Protein AF-A0A1D2TUE1-F1 (afdb_monomer_lite)

Structure (mmCIF, N/CA/C/O backbone):
data_AF-A0A1D2TUE1-F1
#
_entry.id   AF-A0A1D2TUE1-F1
#
loop_
_atom_site.group_PDB
_atom_site.id
_atom_site.type_symbol
_atom_site.label_atom_id
_atom_site.label_alt_id
_atom_site.label_comp_id
_atom_site.label_asym_id
_atom_site.label_entity_id
_atom_site.label_seq_id
_atom_site.pdbx_PDB_ins_code
_atom_site.Cartn_x
_atom_site.Cartn_y
_atom_site.Cartn_z
_atom_site.occupancy
_atom_site.B_iso_or_equiv
_atom_site.auth_seq_id
_atom_site.auth_comp_id
_atom_site.auth_asym_id
_atom_site.auth_atom_id
_atom_site.pdbx_PDB_model_num
ATOM 1 N N . MET A 1 1 ? 54.589 23.800 -7.809 1.00 38.56 1 MET A N 1
ATOM 2 C CA . MET A 1 1 ? 53.700 22.833 -8.490 1.00 38.56 1 MET A CA 1
ATOM 3 C C . MET A 1 1 ? 52.813 22.195 -7.439 1.00 38.56 1 MET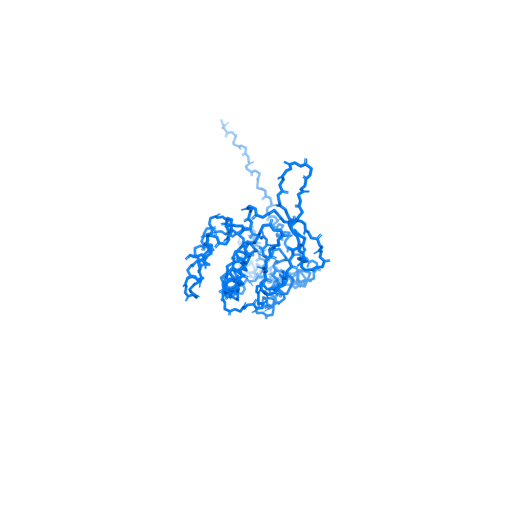 A C 1
ATOM 5 O O . MET A 1 1 ? 53.335 21.511 -6.573 1.00 38.56 1 MET A O 1
ATOM 9 N N . ILE A 1 2 ? 51.512 22.489 -7.450 1.00 33.44 2 ILE A N 1
ATOM 10 C CA . ILE A 1 2 ? 50.553 21.924 -6.492 1.00 33.44 2 ILE A CA 1
ATOM 11 C C . ILE A 1 2 ? 49.920 20.699 -7.151 1.00 33.44 2 ILE A C 1
ATOM 13 O O . ILE A 1 2 ? 49.157 20.824 -8.107 1.00 33.44 2 ILE A O 1
ATOM 17 N N . THR A 1 3 ? 50.274 19.516 -6.667 1.00 33.56 3 THR A N 1
ATOM 18 C CA . THR A 1 3 ? 49.702 18.236 -7.088 1.00 33.56 3 THR A CA 1
ATOM 19 C C . THR A 1 3 ? 48.363 18.046 -6.377 1.00 33.56 3 THR A C 1
ATOM 21 O O . THR A 1 3 ? 48.316 17.847 -5.165 1.00 33.56 3 THR A O 1
ATOM 24 N N . LEU A 1 4 ? 47.256 18.128 -7.117 1.00 32.28 4 LEU A N 1
ATOM 25 C CA . LEU A 1 4 ? 45.933 17.767 -6.605 1.00 32.28 4 LEU A CA 1
ATOM 26 C C . LEU A 1 4 ? 45.767 16.238 -6.646 1.00 32.28 4 LEU A C 1
ATOM 28 O O . LEU A 1 4 ? 46.042 15.634 -7.686 1.00 32.28 4 LEU A O 1
ATOM 32 N N . PRO A 1 5 ? 45.293 15.590 -5.566 1.00 32.06 5 PRO A N 1
ATOM 33 C CA . PRO A 1 5 ? 45.042 14.158 -5.579 1.00 32.06 5 PRO A CA 1
ATOM 34 C C . PRO A 1 5 ? 43.846 13.840 -6.482 1.00 32.06 5 PRO A C 1
ATOM 36 O O . PRO A 1 5 ? 42.761 14.417 -6.365 1.00 32.06 5 PRO A O 1
ATOM 39 N N . SER A 1 6 ? 44.055 12.890 -7.390 1.00 34.75 6 SER A N 1
ATOM 40 C CA . SER A 1 6 ? 43.043 12.342 -8.286 1.00 34.75 6 SER A CA 1
ATOM 41 C C . SER A 1 6 ? 41.829 11.850 -7.495 1.00 34.75 6 SER A C 1
ATOM 43 O O . SER A 1 6 ? 41.939 10.943 -6.665 1.00 34.75 6 SER A O 1
ATOM 45 N N . ARG A 1 7 ? 40.657 12.428 -7.776 1.00 30.88 7 ARG A N 1
ATOM 46 C CA . ARG A 1 7 ? 39.365 11.933 -7.292 1.00 30.88 7 ARG A CA 1
ATOM 47 C C . ARG A 1 7 ? 39.214 10.477 -7.721 1.00 30.88 7 ARG A C 1
ATOM 49 O O . ARG A 1 7 ? 39.087 10.182 -8.905 1.00 30.88 7 ARG A O 1
ATOM 56 N N . THR A 1 8 ? 39.186 9.579 -6.746 1.00 34.44 8 THR A N 1
ATOM 57 C CA . THR A 1 8 ? 38.783 8.186 -6.908 1.00 34.44 8 THR A CA 1
ATOM 58 C C . THR A 1 8 ? 37.356 8.161 -7.453 1.00 34.44 8 THR A C 1
ATOM 60 O O . THR A 1 8 ? 36.375 8.340 -6.729 1.00 34.44 8 THR A O 1
ATOM 63 N N . THR A 1 9 ? 37.221 7.964 -8.762 1.00 35.56 9 THR A N 1
ATOM 64 C CA . THR A 1 9 ? 35.955 7.622 -9.407 1.00 35.56 9 THR A CA 1
ATOM 65 C C . THR A 1 9 ? 35.504 6.282 -8.837 1.00 35.56 9 THR A C 1
ATOM 67 O O . THR A 1 9 ? 35.934 5.224 -9.289 1.00 35.56 9 THR A O 1
ATOM 70 N N . ARG A 1 10 ? 34.650 6.315 -7.804 1.00 32.66 10 ARG A N 1
ATOM 71 C CA . ARG A 1 10 ? 33.885 5.142 -7.367 1.00 32.66 10 ARG A CA 1
ATOM 72 C C . ARG A 1 10 ? 33.192 4.581 -8.602 1.00 32.66 10 ARG A C 1
ATOM 74 O O . ARG A 1 10 ? 32.275 5.214 -9.126 1.00 32.66 10 ARG A O 1
ATOM 81 N N . SER A 1 11 ? 33.614 3.402 -9.053 1.00 32.59 11 SER A N 1
ATOM 82 C CA . SER A 1 11 ? 32.891 2.639 -10.059 1.00 32.59 11 SER A CA 1
ATOM 83 C C . SER A 1 11 ? 31.512 2.318 -9.489 1.00 32.59 11 SER A C 1
ATOM 85 O O . SER A 1 11 ? 31.329 1.374 -8.722 1.00 32.59 11 SER A O 1
ATOM 87 N N . ARG A 1 12 ? 30.519 3.138 -9.830 1.00 37.56 12 ARG A N 1
ATOM 88 C CA . ARG A 1 12 ? 29.106 2.809 -9.660 1.00 37.56 12 ARG A CA 1
ATOM 89 C C . ARG A 1 12 ? 28.739 1.789 -10.735 1.00 37.56 12 ARG A C 1
ATOM 91 O O . ARG A 1 12 ? 27.969 2.074 -11.644 1.00 37.56 12 ARG A O 1
ATOM 98 N N . THR A 1 13 ? 29.242 0.564 -10.611 1.00 38.81 13 THR A N 1
ATOM 99 C CA . THR A 1 13 ? 28.448 -0.594 -11.019 1.00 38.81 13 THR A CA 1
ATOM 100 C C . THR A 1 13 ? 27.238 -0.574 -10.099 1.00 38.81 13 THR A C 1
ATOM 102 O O . THR A 1 13 ? 27.295 -1.030 -8.963 1.00 38.81 13 THR A O 1
ATOM 105 N N . GLY A 1 14 ? 26.180 0.119 -10.534 1.00 35.50 14 GLY A N 1
ATOM 106 C CA . GLY A 1 14 ? 24.957 0.286 -9.766 1.00 35.50 14 GLY A CA 1
ATOM 107 C C . GLY A 1 14 ? 24.450 -1.084 -9.351 1.00 35.50 14 GLY A C 1
ATOM 108 O O . GLY A 1 14 ? 23.880 -1.809 -10.164 1.00 35.50 14 GLY A O 1
ATOM 109 N N . THR A 1 15 ? 24.699 -1.447 -8.094 1.00 37.47 15 THR A N 1
ATOM 110 C CA . THR A 1 15 ? 24.103 -2.617 -7.473 1.00 37.47 15 THR A CA 1
ATOM 111 C C . THR A 1 15 ? 22.604 -2.426 -7.615 1.00 37.47 15 THR A C 1
ATOM 113 O O . THR A 1 15 ? 22.069 -1.405 -7.167 1.00 37.47 15 THR A O 1
ATOM 116 N N . ALA A 1 16 ? 21.942 -3.356 -8.308 1.00 42.69 16 ALA A N 1
ATOM 117 C CA . ALA A 1 16 ? 20.492 -3.354 -8.390 1.00 42.69 16 ALA A CA 1
ATOM 118 C C . ALA A 1 16 ? 19.959 -3.210 -6.957 1.00 42.69 16 ALA A C 1
ATOM 120 O O . ALA A 1 16 ? 20.471 -3.868 -6.044 1.00 42.69 16 ALA A O 1
ATOM 121 N N . PRO A 1 17 ? 19.020 -2.287 -6.708 1.00 40.31 17 PRO A N 1
ATOM 122 C CA . PRO A 1 17 ? 18.579 -2.050 -5.350 1.00 40.31 17 PRO A CA 1
ATOM 123 C C . PRO A 1 17 ? 17.969 -3.363 -4.831 1.00 40.31 17 PRO A C 1
ATOM 125 O O . PRO A 1 17 ? 17.189 -3.994 -5.543 1.00 40.31 17 PRO A O 1
ATOM 128 N N . LYS A 1 18 ? 18.389 -3.796 -3.630 1.00 42.28 18 LYS A N 1
ATOM 129 C CA . LYS A 1 18 ? 18.148 -5.118 -2.999 1.00 42.28 18 LYS A CA 1
ATOM 130 C C . LYS A 1 18 ? 16.663 -5.428 -2.688 1.00 42.28 18 LYS A C 1
ATOM 132 O O . LYS A 1 18 ? 16.358 -6.095 -1.710 1.00 42.28 18 LYS A O 1
ATOM 137 N N . PHE A 1 19 ? 15.720 -4.904 -3.469 1.00 46.31 19 PHE A N 1
ATOM 138 C CA . PHE A 1 19 ? 14.275 -4.992 -3.239 1.00 46.31 19 PHE A CA 1
ATOM 139 C C . PHE A 1 19 ? 13.602 -6.170 -3.940 1.00 46.31 19 PHE A C 1
ATOM 141 O O . PHE A 1 19 ? 12.386 -6.314 -3.838 1.00 46.31 19 PHE A O 1
ATOM 148 N N . PHE A 1 20 ? 14.348 -6.991 -4.673 1.00 47.34 20 PHE A N 1
ATOM 149 C CA . PHE A 1 20 ? 13.748 -8.031 -5.485 1.00 47.34 20 PHE A CA 1
ATOM 150 C C . PHE A 1 20 ? 13.879 -9.404 -4.828 1.00 47.34 20 PHE A C 1
ATOM 152 O O . PHE A 1 20 ? 14.955 -9.993 -4.786 1.00 47.34 20 PHE A O 1
ATOM 159 N N . SER A 1 21 ? 12.762 -9.925 -4.330 1.00 41.56 21 SER A N 1
ATOM 160 C CA . SER A 1 21 ? 12.636 -11.325 -3.934 1.00 41.56 21 SER A CA 1
ATOM 161 C C . SER A 1 21 ? 12.661 -12.216 -5.187 1.00 41.56 21 SER A C 1
ATOM 163 O O . SER A 1 21 ? 11.687 -12.242 -5.938 1.00 41.56 21 SER A O 1
ATOM 165 N N . SER A 1 22 ? 13.819 -12.835 -5.429 1.00 49.62 22 SER A N 1
ATOM 166 C CA . SER A 1 22 ? 14.165 -14.103 -6.119 1.00 49.62 22 SER A CA 1
ATOM 167 C C . SER A 1 22 ? 13.424 -14.645 -7.367 1.00 49.62 22 SER A C 1
ATOM 169 O O . SER A 1 22 ? 13.979 -15.538 -7.994 1.00 49.62 22 SER A O 1
ATOM 171 N N . GLY A 1 23 ? 12.265 -14.142 -7.807 1.00 51.50 23 GLY A N 1
ATOM 172 C CA . GLY A 1 23 ? 11.537 -14.672 -8.979 1.00 51.50 23 GLY A CA 1
ATOM 173 C C . GLY A 1 23 ? 11.546 -13.751 -10.206 1.00 51.50 23 GLY A C 1
ATOM 174 O O . GLY A 1 23 ? 12.107 -14.068 -11.251 1.00 51.50 23 GLY A O 1
ATOM 175 N N . THR A 1 24 ? 10.946 -12.566 -10.092 1.00 52.00 24 THR A N 1
ATOM 176 C CA . THR A 1 24 ? 10.759 -11.635 -11.225 1.00 52.00 24 THR A CA 1
ATOM 177 C C . THR A 1 24 ? 12.000 -10.811 -11.563 1.00 52.00 24 THR A C 1
ATOM 179 O O . THR A 1 24 ? 12.245 -10.528 -12.734 1.00 52.00 24 THR A O 1
ATOM 182 N N . ALA A 1 25 ? 12.846 -10.475 -10.584 1.00 53.28 25 ALA A N 1
ATOM 183 C CA . ALA A 1 25 ? 14.146 -9.882 -10.908 1.00 53.28 25 ALA A CA 1
ATOM 184 C C . ALA A 1 25 ? 15.087 -10.858 -11.597 1.00 53.28 25 ALA A C 1
ATOM 186 O O . ALA A 1 25 ? 15.862 -10.416 -12.436 1.00 53.28 25 ALA A O 1
ATOM 187 N N . ALA A 1 26 ? 14.973 -12.159 -11.318 1.00 53.66 26 ALA A N 1
ATOM 188 C CA . ALA A 1 26 ? 15.719 -13.164 -12.061 1.00 53.66 26 ALA A CA 1
ATOM 189 C C . ALA A 1 26 ? 15.310 -13.145 -13.545 1.00 53.66 26 ALA A C 1
ATOM 191 O O . ALA A 1 26 ? 16.176 -13.086 -14.408 1.00 53.66 26 ALA A O 1
ATOM 192 N N . GLN A 1 27 ? 14.012 -13.057 -13.863 1.00 58.78 27 GLN A N 1
ATOM 193 C CA . GLN A 1 27 ? 13.537 -12.953 -15.254 1.00 58.78 27 GLN A CA 1
ATOM 194 C C . GLN A 1 27 ? 14.028 -11.680 -15.964 1.00 58.78 27 GLN A C 1
ATOM 196 O O . GLN A 1 27 ? 14.434 -11.718 -17.126 1.00 58.78 27 GLN A O 1
ATOM 201 N N . TRP A 1 28 ? 14.034 -10.540 -15.271 1.00 63.69 28 TRP A N 1
ATOM 202 C CA . TRP A 1 28 ? 14.489 -9.274 -15.851 1.00 63.69 28 TRP A CA 1
ATOM 203 C C . TRP A 1 28 ? 16.010 -9.199 -15.977 1.00 63.69 28 TRP A C 1
ATOM 205 O O . TRP A 1 28 ? 16.512 -8.626 -16.940 1.00 63.69 28 TRP A O 1
ATOM 215 N N . GLU A 1 29 ? 16.758 -9.812 -15.059 1.00 58.91 29 GLU A N 1
ATOM 216 C CA . GLU A 1 29 ? 18.204 -9.994 -15.194 1.00 58.91 29 GLU A CA 1
ATOM 217 C C . GLU A 1 29 ? 18.562 -10.943 -16.345 1.00 58.91 29 GLU A C 1
ATOM 219 O O . GLU A 1 29 ? 19.521 -10.669 -17.074 1.00 58.91 29 GLU A O 1
ATOM 224 N N . VAL A 1 30 ? 17.762 -11.994 -16.563 1.00 62.31 30 VAL A N 1
ATOM 225 C CA . VAL A 1 30 ? 17.907 -12.932 -17.687 1.00 62.31 30 VAL A CA 1
ATOM 226 C C . VAL A 1 30 ? 17.686 -12.233 -19.031 1.00 62.31 30 VAL A C 1
ATOM 228 O O . VAL A 1 30 ? 18.479 -12.449 -19.938 1.00 62.31 30 VAL A O 1
ATOM 231 N N . ALA A 1 31 ? 16.702 -11.334 -19.160 1.00 67.50 31 ALA A N 1
ATOM 232 C CA . ALA A 1 31 ? 16.484 -10.556 -20.391 1.00 67.50 31 ALA A CA 1
ATOM 233 C C . ALA A 1 31 ? 17.453 -9.362 -20.554 1.00 67.50 31 ALA A C 1
ATOM 235 O O . ALA A 1 31 ? 17.768 -8.937 -21.667 1.00 67.50 31 ALA A O 1
ATOM 236 N N . ARG A 1 32 ? 17.972 -8.818 -19.447 1.00 74.88 32 ARG A N 1
ATOM 237 C CA . ARG A 1 32 ? 18.881 -7.659 -19.440 1.00 74.88 32 ARG A CA 1
ATOM 238 C C . ARG A 1 32 ? 20.238 -7.957 -20.069 1.00 74.88 32 ARG A C 1
ATOM 240 O O . ARG A 1 32 ? 20.780 -7.109 -20.774 1.00 74.88 32 ARG A O 1
ATOM 247 N N . ARG A 1 33 ? 20.809 -9.127 -19.778 1.00 75.69 33 ARG A N 1
ATOM 248 C CA . ARG A 1 33 ? 22.128 -9.542 -20.285 1.00 75.69 33 ARG A CA 1
ATOM 249 C C . ARG A 1 33 ? 22.182 -9.664 -21.817 1.00 75.69 33 ARG A C 1
ATOM 251 O O . ARG A 1 33 ? 23.072 -9.034 -22.387 1.00 75.69 33 ARG A O 1
ATOM 258 N N . PRO A 1 34 ? 21.266 -10.385 -22.493 1.00 82.94 34 PRO A N 1
ATOM 259 C CA . PRO A 1 34 ? 21.273 -10.485 -23.949 1.00 82.94 34 PRO A CA 1
ATOM 260 C C . PRO A 1 34 ? 21.008 -9.132 -24.618 1.00 82.94 34 PRO A C 1
ATOM 262 O O . PRO A 1 34 ? 21.710 -8.792 -25.564 1.00 82.94 34 PRO A O 1
ATOM 265 N N . LEU A 1 35 ? 20.102 -8.303 -24.083 1.00 83.62 35 LEU A N 1
ATOM 266 C CA . LEU A 1 35 ? 19.884 -6.948 -24.607 1.00 83.62 35 LEU A CA 1
ATOM 267 C C . LEU A 1 35 ? 21.145 -6.077 -24.486 1.00 83.62 35 LEU A C 1
ATOM 269 O O . LEU A 1 35 ? 21.530 -5.395 -25.431 1.00 83.62 35 LEU A O 1
ATOM 273 N N . ALA A 1 36 ? 21.822 -6.119 -23.335 1.00 83.75 36 ALA A N 1
ATOM 274 C CA . ALA A 1 36 ? 23.068 -5.386 -23.141 1.00 83.75 36 ALA A CA 1
ATOM 275 C C . ALA A 1 36 ? 24.191 -5.874 -24.069 1.00 83.75 36 ALA A C 1
ATOM 277 O O . ALA A 1 36 ? 24.982 -5.064 -24.552 1.00 83.75 36 ALA A O 1
ATOM 278 N N . ALA A 1 37 ? 24.266 -7.183 -24.320 1.00 84.69 37 ALA A N 1
ATOM 279 C CA . ALA A 1 37 ? 25.217 -7.763 -25.260 1.00 84.69 37 ALA A CA 1
ATOM 280 C C . ALA A 1 37 ? 24.933 -7.311 -26.701 1.00 84.69 37 ALA A C 1
ATOM 282 O O . ALA A 1 37 ? 25.851 -6.836 -27.366 1.00 84.69 37 ALA A O 1
ATOM 283 N N . ALA A 1 38 ? 23.670 -7.361 -27.136 1.00 87.44 38 ALA A N 1
ATOM 284 C CA . ALA A 1 38 ? 23.250 -6.914 -28.463 1.00 87.44 38 ALA A CA 1
ATOM 285 C C . ALA A 1 38 ? 23.566 -5.428 -28.699 1.00 87.44 38 ALA A C 1
ATOM 287 O O . ALA A 1 38 ? 24.124 -5.072 -29.734 1.00 87.44 38 ALA A O 1
ATOM 288 N N . ILE A 1 39 ? 23.300 -4.560 -27.714 1.00 87.25 39 ILE A N 1
ATOM 289 C CA . ILE A 1 39 ? 23.620 -3.127 -27.820 1.00 87.25 39 ILE A CA 1
ATOM 290 C C . ILE A 1 39 ? 25.134 -2.902 -27.919 1.00 87.25 39 ILE A C 1
ATOM 292 O O . ILE A 1 39 ? 25.583 -2.106 -28.739 1.00 87.25 39 ILE A O 1
ATOM 296 N N . ARG A 1 40 ? 25.943 -3.617 -27.125 1.00 87.12 40 ARG A N 1
ATOM 297 C CA . ARG A 1 40 ? 27.411 -3.516 -27.209 1.00 87.12 40 ARG A CA 1
ATOM 298 C C . ARG A 1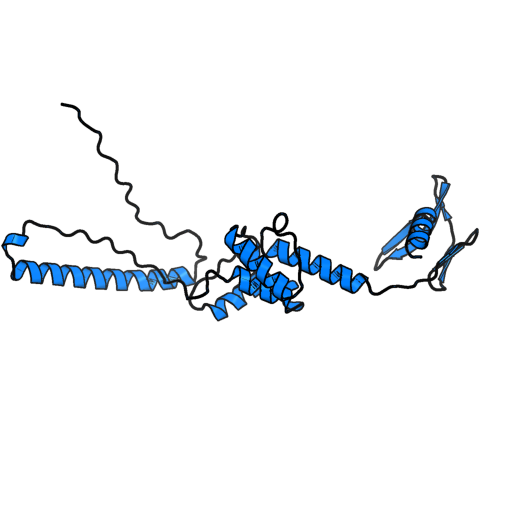 40 ? 27.949 -4.002 -28.548 1.00 87.12 40 ARG A C 1
ATOM 300 O O . ARG A 1 40 ? 28.913 -3.433 -29.049 1.00 87.12 40 ARG A O 1
ATOM 307 N N . GLN A 1 41 ? 27.358 -5.051 -29.112 1.00 88.44 41 GLN A N 1
ATOM 308 C CA . GLN A 1 41 ? 27.731 -5.532 -30.435 1.00 88.44 41 GLN A CA 1
ATOM 309 C C . GLN A 1 41 ? 27.407 -4.485 -31.506 1.00 88.44 41 GLN A C 1
ATOM 311 O O . GLN A 1 41 ? 28.299 -4.111 -32.263 1.00 88.44 41 GLN A O 1
ATOM 316 N N . ALA A 1 42 ? 26.189 -3.935 -31.496 1.00 88.69 42 ALA A N 1
ATOM 317 C CA . ALA A 1 42 ? 25.789 -2.865 -32.408 1.00 88.69 42 ALA A CA 1
ATOM 318 C C . ALA A 1 42 ? 26.688 -1.621 -32.278 1.00 88.69 42 ALA A C 1
ATOM 320 O O . ALA A 1 42 ? 27.076 -1.027 -33.280 1.00 88.69 42 ALA A O 1
ATOM 321 N N . GLN A 1 43 ? 27.083 -1.258 -31.052 1.00 87.69 43 GLN A N 1
ATOM 322 C CA . GLN A 1 43 ? 28.018 -0.159 -30.811 1.00 87.69 43 GLN A CA 1
ATOM 323 C C . GLN A 1 43 ? 29.392 -0.431 -31.441 1.00 87.69 43 GLN A C 1
ATOM 325 O O . GLN A 1 43 ? 29.920 0.432 -32.133 1.00 87.69 43 GLN A O 1
ATOM 330 N N . ARG A 1 44 ? 29.959 -1.630 -31.253 1.00 87.62 44 ARG A N 1
ATOM 331 C CA . ARG A 1 44 ? 31.253 -2.003 -31.854 1.00 87.62 44 ARG A CA 1
ATOM 332 C C . ARG A 1 44 ? 31.208 -1.987 -33.378 1.00 87.62 44 ARG A C 1
ATOM 334 O O . ARG A 1 44 ? 32.171 -1.574 -34.014 1.00 87.62 44 ARG A O 1
ATOM 341 N N . GLU A 1 45 ? 30.106 -2.445 -33.965 1.00 90.06 45 GLU A N 1
ATOM 342 C CA . GLU A 1 45 ? 29.912 -2.413 -35.416 1.00 90.06 45 GLU A CA 1
ATOM 343 C C . GLU A 1 45 ? 29.810 -0.977 -35.942 1.00 90.06 45 GLU A C 1
ATOM 345 O O . GLU A 1 45 ? 30.422 -0.662 -36.961 1.00 90.06 45 GLU A O 1
ATOM 350 N N . ALA A 1 46 ? 29.103 -0.094 -35.230 1.00 88.94 46 ALA A N 1
ATOM 351 C CA . ALA A 1 46 ? 29.026 1.326 -35.565 1.00 88.94 46 ALA A CA 1
ATOM 352 C C . ALA A 1 46 ? 30.390 2.027 -35.436 1.00 88.94 46 ALA A C 1
ATOM 354 O O . ALA A 1 46 ? 30.786 2.758 -36.340 1.00 88.94 46 ALA A O 1
ATOM 355 N N . GLU A 1 47 ? 31.138 1.758 -34.361 1.00 88.38 47 GLU A N 1
ATOM 356 C CA . GLU A 1 47 ? 32.498 2.278 -34.167 1.00 88.38 47 GLU A CA 1
ATOM 357 C C . GLU A 1 47 ? 33.444 1.816 -35.280 1.00 88.38 47 GLU A C 1
ATOM 359 O O . GLU A 1 47 ? 34.222 2.614 -35.801 1.00 88.38 47 GLU A O 1
ATOM 364 N N . ARG A 1 48 ? 33.356 0.540 -35.681 1.00 88.50 48 ARG A N 1
ATOM 365 C CA . ARG A 1 48 ? 34.156 -0.003 -36.783 1.00 88.50 48 ARG A CA 1
ATOM 366 C C . ARG A 1 48 ? 33.831 0.698 -38.103 1.00 88.50 48 ARG A C 1
ATOM 368 O O . ARG A 1 48 ? 34.746 1.208 -38.737 1.00 88.50 48 ARG A O 1
ATOM 375 N N . ARG A 1 49 ? 32.547 0.795 -38.469 1.00 91.12 49 ARG A N 1
ATOM 376 C CA . ARG A 1 49 ? 32.107 1.481 -39.699 1.00 91.12 49 ARG A CA 1
ATOM 377 C C . ARG A 1 49 ? 32.536 2.947 -39.732 1.00 91.12 49 ARG A C 1
ATOM 379 O O . ARG A 1 49 ? 32.954 3.439 -40.772 1.00 91.12 49 ARG A O 1
ATOM 386 N N . TYR A 1 50 ? 32.454 3.641 -38.596 1.00 90.31 50 TYR A N 1
ATOM 387 C CA . TYR A 1 50 ? 32.890 5.033 -38.509 1.00 90.31 50 TYR A CA 1
ATOM 388 C C . TYR A 1 50 ? 34.399 5.164 -38.737 1.00 90.31 50 TYR A C 1
ATOM 390 O O . TYR A 1 50 ? 34.821 6.026 -39.494 1.00 90.31 50 TYR A O 1
ATOM 398 N N . ARG A 1 51 ? 35.220 4.291 -38.138 1.00 90.62 51 ARG A N 1
ATOM 399 C CA . ARG A 1 51 ? 36.682 4.304 -38.334 1.00 90.62 51 ARG A CA 1
ATOM 400 C C . ARG A 1 51 ? 37.110 3.904 -39.744 1.00 90.62 51 ARG A C 1
ATOM 402 O O . ARG A 1 51 ? 38.106 4.419 -40.230 1.00 90.62 51 ARG A O 1
ATOM 409 N N . GLU A 1 52 ? 36.373 3.006 -40.392 1.00 89.94 52 GLU A N 1
ATOM 410 C CA . GLU A 1 52 ? 36.592 2.662 -41.804 1.00 89.94 52 GLU A CA 1
ATOM 411 C C . GLU A 1 52 ? 36.351 3.877 -42.716 1.00 89.94 52 GLU A C 1
ATOM 413 O O . GLU A 1 52 ? 37.100 4.083 -43.666 1.00 89.94 52 GLU A O 1
ATOM 418 N N . ALA A 1 53 ? 35.350 4.708 -42.403 1.00 92.56 53 ALA A N 1
ATOM 419 C CA . ALA A 1 53 ? 35.066 5.948 -43.128 1.00 92.56 53 ALA A CA 1
ATOM 420 C C . ALA A 1 53 ? 35.976 7.128 -42.723 1.00 92.56 53 ALA A C 1
ATOM 422 O O . ALA A 1 53 ? 36.175 8.041 -43.521 1.00 92.56 53 ALA A O 1
ATOM 423 N N . HIS A 1 54 ? 36.525 7.100 -41.504 1.00 91.75 54 HIS A N 1
ATOM 424 C CA . HIS A 1 54 ? 37.326 8.167 -40.893 1.00 91.75 54 HIS A CA 1
ATOM 425 C C . HIS A 1 54 ? 38.597 7.600 -40.233 1.00 91.75 54 HIS A C 1
ATOM 427 O O . HIS A 1 54 ? 38.631 7.423 -39.005 1.00 91.75 54 HIS A O 1
ATOM 433 N N . PRO A 1 55 ? 39.651 7.294 -41.014 1.00 89.69 55 PRO A N 1
ATOM 434 C CA . PRO A 1 55 ? 40.892 6.708 -40.502 1.00 89.69 55 PRO A CA 1
ATOM 435 C C . PRO A 1 55 ? 41.572 7.541 -39.402 1.00 89.69 55 PRO A C 1
ATOM 437 O O . PRO A 1 55 ? 42.197 6.989 -38.493 1.00 89.69 55 PRO A O 1
ATOM 440 N N . GLU A 1 56 ? 41.399 8.864 -39.424 1.00 89.75 56 GLU A N 1
ATOM 441 C CA . GLU A 1 56 ? 41.874 9.807 -38.407 1.00 89.75 56 GLU A CA 1
ATOM 442 C C . GLU A 1 56 ? 41.299 9.535 -37.004 1.00 89.75 56 GLU A C 1
ATOM 444 O O . GLU A 1 56 ? 41.928 9.850 -35.992 1.00 89.75 56 GLU A O 1
ATOM 449 N N . ALA A 1 57 ? 40.134 8.886 -36.916 1.00 85.50 57 ALA A N 1
ATOM 450 C CA . ALA A 1 57 ? 39.491 8.524 -35.655 1.00 85.50 57 ALA A CA 1
ATOM 451 C C . ALA A 1 57 ? 40.077 7.250 -35.009 1.00 85.50 57 ALA A C 1
ATOM 453 O O . ALA A 1 57 ? 39.629 6.843 -33.931 1.00 85.50 57 ALA A O 1
ATOM 454 N N . GLY A 1 58 ? 41.080 6.611 -35.627 1.00 82.38 58 GLY A N 1
ATOM 455 C CA . GLY A 1 58 ? 41.705 5.379 -35.130 1.00 82.38 58 GLY A CA 1
ATOM 456 C C . GLY A 1 58 ? 42.345 5.505 -33.740 1.00 82.38 58 GLY A C 1
ATOM 457 O O . GLY A 1 58 ? 42.375 4.531 -32.990 1.00 82.38 58 GLY A O 1
ATOM 458 N N . ALA A 1 59 ? 42.788 6.708 -33.360 1.00 83.19 59 ALA A N 1
ATOM 459 C CA . ALA A 1 59 ? 43.401 6.985 -32.057 1.00 83.19 59 ALA A CA 1
ATOM 460 C C . ALA A 1 59 ? 42.387 7.250 -30.923 1.00 83.19 59 ALA A C 1
ATOM 462 O O . ALA A 1 59 ? 42.776 7.359 -29.760 1.00 83.19 59 ALA A O 1
ATOM 463 N N . ILE A 1 60 ? 41.091 7.373 -31.236 1.00 81.50 60 ILE A N 1
ATOM 464 C CA . ILE A 1 60 ? 40.062 7.798 -30.280 1.00 81.50 60 ILE A CA 1
ATOM 465 C C . ILE A 1 60 ? 39.218 6.592 -29.846 1.00 81.50 60 ILE A C 1
ATOM 467 O O . ILE A 1 60 ? 38.790 5.768 -30.660 1.00 81.50 60 ILE A O 1
ATOM 471 N N . SER A 1 61 ? 38.956 6.490 -28.540 1.00 76.38 61 SER A N 1
ATOM 472 C CA . SER A 1 61 ? 38.100 5.459 -27.944 1.00 76.38 61 SER A CA 1
ATOM 473 C C . SER A 1 61 ? 36.851 6.081 -27.327 1.00 76.38 61 SER A C 1
ATOM 475 O O . SER A 1 61 ? 36.936 7.076 -26.606 1.00 76.38 61 SER A O 1
ATOM 477 N N . VAL A 1 62 ? 35.690 5.482 -27.594 1.00 79.44 62 VAL A N 1
ATOM 478 C CA . VAL A 1 62 ? 34.405 5.910 -27.038 1.00 79.44 62 VAL A CA 1
ATOM 479 C C . VAL A 1 62 ? 34.037 4.992 -25.880 1.00 79.44 62 VAL A C 1
ATOM 481 O O . VAL A 1 62 ? 33.991 3.770 -26.009 1.00 79.44 62 VAL A O 1
ATOM 484 N N . LYS A 1 63 ? 33.741 5.587 -24.723 1.00 79.69 63 LYS A N 1
ATOM 485 C CA . LYS A 1 63 ? 33.201 4.864 -23.571 1.00 79.69 63 LYS A CA 1
ATOM 486 C C . LYS A 1 63 ? 31.723 5.202 -23.414 1.00 79.69 63 LYS A C 1
ATOM 488 O O . LYS A 1 63 ? 31.385 6.334 -23.085 1.00 79.69 63 LYS A O 1
ATOM 493 N N . ALA A 1 64 ? 30.856 4.213 -23.612 1.00 73.38 64 ALA A N 1
ATOM 494 C CA . ALA A 1 64 ? 29.422 4.340 -23.374 1.00 73.38 64 ALA A CA 1
ATOM 495 C C . ALA A 1 64 ? 29.015 3.533 -22.134 1.00 73.38 64 ALA A C 1
ATOM 497 O O . ALA A 1 64 ? 29.225 2.318 -22.068 1.00 73.38 64 ALA A O 1
ATOM 498 N N . ASP A 1 65 ? 28.419 4.203 -21.149 1.00 76.12 65 ASP A N 1
ATOM 499 C CA . ASP A 1 65 ? 27.840 3.539 -19.984 1.00 76.12 65 ASP A CA 1
ATOM 500 C C . ASP A 1 65 ? 26.410 3.082 -20.305 1.00 76.12 65 ASP A C 1
ATOM 502 O O . ASP A 1 65 ? 25.527 3.887 -20.599 1.00 76.12 65 ASP A O 1
ATOM 506 N N . LEU A 1 66 ? 26.166 1.769 -20.236 1.00 75.19 66 LEU A N 1
ATOM 507 C CA . LEU A 1 66 ? 24.862 1.187 -20.550 1.00 75.19 66 LEU A CA 1
ATOM 508 C C . LEU A 1 66 ? 24.048 0.899 -19.282 1.00 75.19 66 LEU A C 1
ATOM 510 O O . LEU A 1 66 ? 24.351 -0.023 -18.519 1.00 75.19 66 LEU A O 1
ATOM 514 N N . PHE A 1 67 ? 22.945 1.628 -19.105 1.00 76.50 67 PHE A N 1
ATOM 515 C CA . PHE A 1 67 ? 21.991 1.410 -18.017 1.00 76.50 67 PHE A CA 1
ATOM 516 C C . PHE A 1 67 ? 20.713 0.750 -18.523 1.00 76.50 67 PHE A C 1
ATOM 518 O O . PHE A 1 67 ? 19.737 1.410 -18.862 1.00 76.50 67 PHE A O 1
ATOM 525 N N . VAL A 1 68 ? 20.693 -0.580 -18.521 1.00 70.56 68 VAL A N 1
ATOM 526 C CA . VAL A 1 68 ? 19.452 -1.330 -18.745 1.00 70.56 68 VAL A CA 1
ATOM 527 C C . VAL A 1 68 ? 18.705 -1.453 -17.418 1.00 70.56 68 VAL A C 1
ATOM 529 O O . VAL A 1 68 ? 19.234 -2.001 -16.452 1.00 70.56 68 VAL A O 1
ATOM 532 N N . TYR A 1 69 ? 17.483 -0.944 -17.355 1.00 74.75 69 TYR A N 1
ATOM 533 C CA . TYR A 1 69 ? 16.604 -1.066 -16.198 1.00 74.75 69 TYR A CA 1
ATOM 534 C C . TYR A 1 69 ? 15.185 -1.333 -16.677 1.00 74.75 69 TYR A C 1
ATOM 536 O O . TYR A 1 69 ? 14.803 -0.969 -17.788 1.00 74.75 69 TYR A O 1
ATOM 544 N N . ALA A 1 70 ? 14.386 -1.957 -15.827 1.00 75.50 70 ALA A N 1
ATOM 545 C CA . ALA A 1 70 ? 12.993 -2.152 -16.148 1.00 75.50 70 ALA A CA 1
ATOM 546 C C . ALA A 1 70 ? 12.193 -0.873 -15.915 1.00 75.50 70 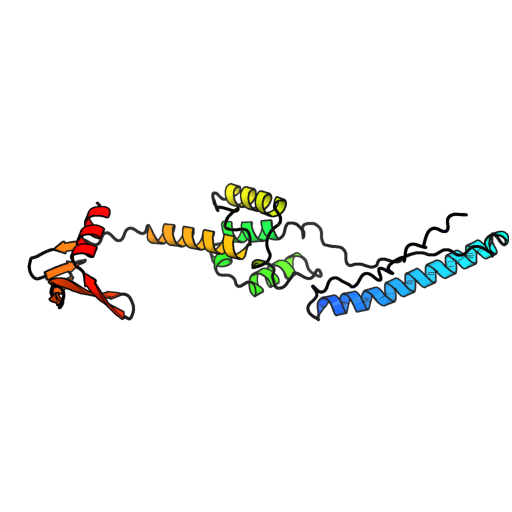ALA A C 1
ATOM 548 O O . ALA A 1 70 ? 12.241 -0.258 -14.842 1.00 75.50 70 ALA A O 1
ATOM 549 N N . LYS A 1 71 ? 11.450 -0.473 -16.943 1.00 80.81 71 LYS A N 1
ATOM 550 C CA . LYS A 1 71 ? 10.642 0.738 -16.912 1.00 80.81 71 LYS A CA 1
ATOM 551 C C . LYS A 1 71 ? 9.481 0.551 -15.938 1.00 80.81 71 LYS A C 1
ATOM 553 O O . LYS A 1 71 ? 8.728 -0.416 -16.028 1.00 80.81 71 LYS A O 1
ATOM 558 N N . ARG A 1 72 ? 9.326 1.496 -15.007 1.00 83.25 72 ARG A N 1
ATOM 559 C CA . ARG A 1 72 ? 8.153 1.531 -14.126 1.00 83.25 72 ARG A CA 1
ATOM 560 C C . ARG A 1 72 ? 6.902 1.788 -14.968 1.00 83.25 72 ARG A C 1
ATOM 562 O O . ARG A 1 72 ? 6.929 2.733 -15.763 1.00 83.25 72 ARG A O 1
ATOM 569 N N . PRO A 1 73 ? 5.820 1.008 -14.804 1.00 85.62 73 PRO A N 1
ATOM 570 C CA . PRO A 1 73 ? 4.585 1.275 -15.517 1.00 85.62 73 PRO A CA 1
ATOM 571 C C . PRO A 1 73 ? 4.008 2.621 -15.075 1.00 85.62 73 PRO A C 1
ATOM 573 O O . PRO A 1 73 ? 4.181 3.061 -13.929 1.00 85.62 73 PRO A O 1
ATOM 576 N N . LYS A 1 74 ? 3.329 3.295 -16.006 1.00 85.88 74 LYS A N 1
ATOM 577 C CA . LYS A 1 74 ? 2.665 4.571 -15.732 1.00 85.88 74 LYS A CA 1
ATOM 578 C C . LYS A 1 74 ? 1.675 4.373 -14.580 1.00 85.88 74 LYS A C 1
ATOM 580 O O . LYS A 1 74 ? 0.941 3.392 -14.546 1.00 85.88 74 LYS A O 1
ATOM 585 N N . GLY A 1 75 ? 1.679 5.288 -13.615 1.00 85.56 75 GLY A N 1
ATOM 586 C CA . GLY A 1 75 ? 0.772 5.227 -12.466 1.00 85.56 75 GLY A CA 1
ATOM 587 C C . GLY A 1 75 ? 1.272 4.406 -11.271 1.00 85.56 75 GLY A C 1
ATOM 588 O O . GLY A 1 75 ? 0.731 4.572 -10.182 1.00 85.56 75 GLY A O 1
ATOM 589 N N . PHE A 1 76 ? 2.336 3.601 -11.402 1.00 87.44 76 PHE A N 1
ATOM 590 C CA . PHE A 1 76 ? 2.837 2.778 -10.288 1.00 87.44 76 PHE A CA 1
ATOM 591 C C . PHE A 1 76 ? 3.245 3.599 -9.056 1.00 87.44 76 PHE A C 1
ATOM 593 O O . PHE A 1 76 ? 3.073 3.166 -7.919 1.00 87.44 76 PHE A O 1
ATOM 600 N N . SER A 1 77 ? 3.764 4.812 -9.254 1.00 86.62 77 SER A N 1
ATOM 601 C CA . SER A 1 77 ? 4.106 5.735 -8.162 1.00 86.62 77 SER A CA 1
ATOM 602 C C . SER A 1 77 ? 2.912 6.110 -7.280 1.00 86.62 77 SER A C 1
ATOM 604 O O . SER A 1 77 ? 3.114 6.471 -6.126 1.00 86.62 77 SER A O 1
ATOM 606 N N . HIS A 1 78 ? 1.688 6.000 -7.802 1.00 90.38 78 HIS A N 1
ATOM 607 C CA . HIS A 1 78 ? 0.448 6.322 -7.100 1.00 90.38 78 HIS A CA 1
ATOM 608 C C . HIS A 1 78 ? -0.179 5.113 -6.400 1.00 90.38 78 HIS A C 1
ATOM 610 O O . HIS A 1 78 ? -1.284 5.227 -5.877 1.00 90.38 78 HIS A O 1
ATOM 616 N N . HIS A 1 79 ? 0.508 3.966 -6.329 1.00 90.62 79 HIS A N 1
ATOM 617 C CA . HIS A 1 79 ? -0.006 2.804 -5.603 1.00 90.62 79 HIS A CA 1
ATOM 618 C C . HIS A 1 79 ? -0.432 3.096 -4.150 1.00 90.62 79 HIS A C 1
ATOM 620 O O . HIS A 1 79 ? -1.421 2.496 -3.740 1.00 90.62 79 HIS A O 1
ATOM 626 N N . PRO A 1 80 ? 0.192 4.014 -3.371 1.00 92.88 80 PRO A N 1
ATOM 627 C CA . PRO A 1 80 ? -0.305 4.305 -2.028 1.00 92.88 80 PRO A CA 1
ATOM 628 C C . PRO A 1 80 ? -1.695 4.940 -2.050 1.00 92.88 80 PRO A C 1
ATOM 630 O O . PRO A 1 80 ? -2.526 4.624 -1.209 1.00 92.88 80 PRO A O 1
ATOM 633 N N . VAL A 1 81 ? -1.955 5.795 -3.043 1.00 94.06 81 VAL A N 1
ATOM 634 C CA . VAL A 1 81 ? -3.252 6.452 -3.245 1.00 94.06 81 VAL A CA 1
ATOM 635 C C . VAL A 1 81 ? -4.300 5.426 -3.665 1.00 94.06 81 VAL A C 1
ATOM 637 O O . VAL A 1 81 ? -5.378 5.399 -3.088 1.00 94.06 81 VAL A O 1
ATOM 640 N N . ILE A 1 82 ? -3.951 4.530 -4.595 1.00 93.31 82 ILE A N 1
ATOM 641 C CA . ILE A 1 82 ? -4.830 3.441 -5.053 1.00 93.31 82 ILE A CA 1
ATOM 642 C C . ILE A 1 82 ? -5.224 2.527 -3.884 1.00 93.31 82 ILE A C 1
ATOM 644 O O . ILE A 1 82 ? -6.388 2.174 -3.733 1.00 93.31 82 ILE A O 1
ATOM 648 N N . VAL A 1 83 ? -4.263 2.146 -3.039 1.00 93.94 83 VAL A N 1
ATOM 649 C CA . VAL A 1 83 ? -4.531 1.276 -1.884 1.00 93.94 83 VAL A CA 1
ATOM 650 C C . VAL A 1 83 ? -5.355 2.001 -0.819 1.00 93.94 83 VAL A C 1
ATOM 652 O O . VAL A 1 83 ? -6.269 1.411 -0.250 1.00 93.94 83 VAL A O 1
ATOM 655 N N . ALA A 1 84 ? -5.076 3.280 -0.560 1.00 93.12 84 ALA A N 1
ATOM 656 C CA . ALA A 1 84 ? -5.879 4.077 0.364 1.00 93.12 84 ALA A CA 1
ATOM 657 C C . ALA A 1 84 ? -7.325 4.257 -0.127 1.00 93.12 84 ALA A C 1
ATOM 659 O O . ALA A 1 84 ? -8.252 4.173 0.672 1.00 93.12 84 ALA A O 1
ATOM 660 N N . GLU A 1 85 ? -7.525 4.442 -1.432 1.00 94.00 85 GLU A N 1
ATOM 661 C CA . GLU A 1 85 ? -8.848 4.456 -2.062 1.00 94.00 85 GLU A CA 1
ATOM 662 C C . GLU A 1 85 ? -9.570 3.116 -1.867 1.00 94.00 85 GLU A C 1
ATOM 664 O O . GLU A 1 85 ? -10.730 3.104 -1.464 1.00 94.00 85 GLU A O 1
ATOM 669 N N . TRP A 1 86 ? -8.885 1.978 -2.041 1.00 94.12 86 TRP A N 1
ATOM 670 C CA . TRP A 1 86 ? -9.479 0.667 -1.746 1.00 94.12 86 TRP A CA 1
ATOM 671 C C . TRP A 1 86 ? -9.958 0.558 -0.300 1.00 94.12 86 TRP A C 1
ATOM 673 O O . TRP A 1 86 ? -11.059 0.065 -0.072 1.00 94.12 86 TRP A O 1
ATOM 683 N N . PHE A 1 87 ? -9.168 1.045 0.659 1.00 93.38 87 PHE A N 1
ATOM 684 C CA . PHE A 1 87 ? -9.551 1.068 2.073 1.00 93.38 87 PHE A CA 1
ATOM 685 C C . PHE A 1 87 ? -10.728 2.001 2.366 1.00 93.38 87 PHE A C 1
ATOM 687 O O . PHE A 1 87 ? -11.517 1.713 3.262 1.00 93.38 87 PHE A O 1
ATOM 694 N N . ALA A 1 88 ? -10.846 3.115 1.643 1.00 89.88 88 ALA A N 1
ATOM 695 C CA . ALA A 1 88 ? -11.936 4.066 1.830 1.00 89.88 88 ALA A CA 1
ATOM 696 C C . ALA A 1 88 ? -13.266 3.556 1.261 1.00 89.88 88 ALA A C 1
ATOM 698 O O . ALA A 1 88 ? -14.311 3.793 1.862 1.00 89.88 88 ALA A O 1
ATOM 699 N N . VAL A 1 89 ? -13.215 2.865 0.118 1.00 89.00 89 VAL A N 1
ATOM 700 C CA . VAL A 1 89 ? -14.401 2.439 -0.638 1.00 89.00 89 VAL A CA 1
ATOM 701 C C . VAL A 1 89 ? -14.884 1.047 -0.233 1.00 89.00 89 VAL A C 1
ATOM 703 O O . VAL A 1 89 ? -16.088 0.822 -0.152 1.00 89.00 89 VAL A O 1
ATOM 706 N N . ASN A 1 90 ? -13.975 0.097 0.015 1.00 87.31 90 ASN A N 1
ATOM 707 C CA . ASN A 1 90 ? -14.334 -1.295 0.278 1.00 87.31 90 ASN A CA 1
ATOM 708 C C . ASN A 1 90 ? -13.939 -1.724 1.699 1.00 87.31 90 ASN A C 1
ATOM 710 O O . ASN A 1 90 ? -12.760 -1.810 2.050 1.00 87.31 90 ASN A O 1
ATOM 714 N N . ARG A 1 91 ? -14.945 -2.092 2.500 1.00 82.06 91 ARG A N 1
ATOM 715 C CA . ARG A 1 91 ? -14.757 -2.583 3.868 1.00 82.06 91 ARG A CA 1
ATOM 716 C C . ARG A 1 91 ? -13.966 -3.893 3.933 1.00 82.06 91 ARG A C 1
ATOM 718 O O . ARG A 1 91 ? -13.202 -4.097 4.872 1.00 82.06 91 ARG A O 1
ATOM 725 N N . GLU A 1 92 ? -14.091 -4.764 2.938 1.00 85.31 92 GLU A N 1
ATOM 726 C CA . GLU A 1 92 ? -13.320 -6.008 2.856 1.00 85.31 92 GLU A CA 1
ATOM 727 C C . GLU A 1 92 ? -11.830 -5.739 2.631 1.00 85.31 92 GLU A C 1
ATOM 729 O O . GLU A 1 92 ? -10.986 -6.427 3.205 1.00 85.31 92 GLU A O 1
ATOM 734 N N . ALA A 1 93 ? -11.489 -4.676 1.891 1.00 86.88 93 ALA A N 1
ATOM 735 C CA . ALA A 1 93 ? -10.098 -4.277 1.678 1.00 86.88 93 ALA A CA 1
ATOM 736 C C . ALA A 1 93 ? -9.405 -3.884 2.994 1.00 86.88 93 ALA A C 1
ATOM 738 O O . ALA A 1 93 ? -8.194 -4.050 3.133 1.00 86.88 93 ALA A O 1
ATOM 739 N N . LEU A 1 94 ? -10.161 -3.429 4.001 1.00 87.00 94 LEU A N 1
ATOM 740 C CA . LEU A 1 94 ? -9.615 -3.190 5.337 1.00 87.00 94 LEU A CA 1
ATOM 741 C C . LEU A 1 94 ? -9.159 -4.491 6.014 1.00 87.00 94 LEU A C 1
ATOM 743 O O . LEU A 1 94 ? -8.219 -4.457 6.802 1.00 87.00 94 LEU A O 1
ATOM 747 N N . ARG A 1 95 ? -9.794 -5.634 5.728 1.00 86.56 95 ARG A N 1
ATOM 748 C CA . ARG A 1 95 ? -9.456 -6.947 6.312 1.00 86.56 95 ARG A CA 1
ATOM 749 C C . ARG A 1 95 ? -8.384 -7.700 5.522 1.00 86.56 95 ARG A C 1
ATOM 751 O O . ARG A 1 95 ? -7.866 -8.707 5.999 1.00 86.56 95 ARG A O 1
ATOM 758 N N . GLU A 1 96 ? -8.036 -7.217 4.335 1.00 85.94 96 GLU A N 1
ATOM 759 C CA . GLU A 1 96 ? -7.094 -7.882 3.443 1.00 85.94 96 GLU A CA 1
ATOM 760 C C . GLU A 1 96 ? -5.681 -7.946 4.046 1.00 85.94 96 GLU A C 1
ATOM 762 O O . GLU A 1 96 ? -5.206 -7.022 4.715 1.00 85.94 96 GLU A O 1
ATOM 767 N N . THR A 1 97 ? -4.972 -9.051 3.821 1.00 88.44 97 THR A N 1
ATOM 768 C CA . THR A 1 97 ? -3.578 -9.178 4.260 1.00 88.44 97 THR A CA 1
ATOM 769 C C . THR A 1 97 ? -2.653 -8.383 3.341 1.00 88.44 97 THR A C 1
ATOM 771 O O . THR A 1 97 ? -2.957 -8.133 2.177 1.00 88.44 97 THR A O 1
ATOM 774 N N . ASN A 1 98 ? -1.460 -8.034 3.831 1.00 88.31 98 ASN A N 1
ATOM 775 C CA . ASN A 1 98 ? -0.445 -7.391 2.995 1.00 88.31 98 ASN A CA 1
ATOM 776 C C . ASN A 1 98 ? -0.106 -8.233 1.744 1.00 88.31 98 ASN A C 1
ATOM 778 O O . ASN A 1 98 ? 0.121 -7.671 0.678 1.00 88.31 98 ASN A O 1
ATOM 782 N N . ALA A 1 99 ? -0.122 -9.567 1.857 1.00 87.12 99 ALA A N 1
ATOM 783 C CA . ALA A 1 99 ? 0.085 -10.463 0.720 1.00 87.12 99 ALA A CA 1
ATOM 784 C C . ALA A 1 99 ? -1.041 -10.350 -0.324 1.00 87.12 99 ALA A C 1
ATOM 786 O O . ALA A 1 99 ? -0.741 -10.260 -1.513 1.00 87.12 99 ALA A O 1
ATOM 787 N N . GLY A 1 100 ? -2.305 -10.281 0.113 1.00 88.69 100 GLY A N 1
ATOM 788 C CA . GLY A 1 100 ? -3.462 -10.081 -0.770 1.00 88.69 100 GLY A CA 1
ATOM 789 C C . GLY A 1 100 ? -3.399 -8.747 -1.515 1.00 88.69 100 GLY A C 1
ATOM 790 O O . GLY A 1 100 ? -3.423 -8.717 -2.744 1.00 88.69 100 GLY A O 1
ATOM 791 N N . THR A 1 101 ? -3.149 -7.648 -0.796 1.00 90.25 101 THR A N 1
ATOM 792 C CA . THR A 1 101 ? -3.027 -6.319 -1.417 1.00 90.25 101 THR A CA 1
ATOM 793 C C . THR A 1 101 ? -1.865 -6.248 -2.418 1.00 90.25 101 THR A C 1
ATOM 795 O O . THR A 1 101 ? -1.979 -5.622 -3.475 1.00 90.25 101 THR A O 1
ATOM 798 N N . VAL A 1 102 ? -0.738 -6.908 -2.120 1.00 89.75 102 VAL A N 1
ATOM 799 C CA . VAL A 1 102 ? 0.404 -7.014 -3.043 1.00 89.75 102 VAL A CA 1
ATOM 800 C C . VAL A 1 102 ? 0.047 -7.835 -4.283 1.00 89.75 102 VAL A C 1
ATOM 802 O O . VAL A 1 102 ? 0.450 -7.444 -5.379 1.00 89.75 102 VAL A O 1
ATOM 805 N N . ALA A 1 103 ? -0.703 -8.931 -4.140 1.00 88.31 103 ALA A N 1
ATOM 806 C CA . ALA A 1 103 ? -1.175 -9.731 -5.270 1.00 88.31 103 ALA A CA 1
ATOM 807 C C . ALA A 1 103 ? -2.089 -8.904 -6.187 1.00 88.31 103 ALA A C 1
ATOM 809 O O . ALA A 1 103 ? -1.806 -8.770 -7.374 1.00 88.31 103 ALA A O 1
ATOM 810 N N . ARG A 1 104 ? -3.073 -8.203 -5.619 1.00 89.56 104 ARG A N 1
ATOM 811 C CA . ARG A 1 104 ? -3.993 -7.345 -6.377 1.00 89.56 104 ARG A CA 1
ATOM 812 C C . ARG A 1 104 ? -3.285 -6.210 -7.126 1.00 89.56 104 ARG A C 1
ATOM 814 O O . ARG A 1 104 ? -3.633 -5.873 -8.257 1.00 89.56 104 ARG A O 1
ATOM 821 N N . LEU A 1 105 ? -2.265 -5.603 -6.514 1.00 89.19 105 LEU A N 1
ATOM 822 C CA . LEU A 1 105 ? -1.424 -4.614 -7.200 1.00 89.19 105 LEU A CA 1
ATOM 823 C C . LEU A 1 105 ? -0.545 -5.235 -8.284 1.00 89.19 105 LEU A C 1
ATOM 825 O O . LEU A 1 105 ? -0.267 -4.571 -9.283 1.00 89.19 105 LEU A O 1
ATOM 829 N N . ARG A 1 106 ? -0.084 -6.473 -8.087 1.00 87.31 106 ARG A N 1
ATOM 830 C CA . ARG A 1 106 ? 0.722 -7.188 -9.077 1.00 87.31 106 ARG A CA 1
ATOM 831 C C . ARG A 1 106 ? -0.089 -7.432 -10.340 1.00 87.31 106 ARG A C 1
ATOM 833 O O . ARG A 1 106 ? 0.438 -7.160 -11.409 1.00 87.31 106 ARG A O 1
ATOM 840 N N . ASP A 1 107 ? -1.352 -7.821 -10.218 1.00 87.38 107 ASP A N 1
ATOM 841 C CA . ASP A 1 107 ? -2.236 -8.023 -11.372 1.00 87.38 107 ASP A CA 1
ATOM 842 C C . ASP A 1 107 ? -2.426 -6.727 -12.171 1.00 87.38 107 ASP A C 1
ATOM 844 O O . ASP A 1 107 ? -2.394 -6.727 -13.399 1.00 87.38 107 ASP A O 1
ATOM 848 N N . LYS A 1 108 ? -2.526 -5.583 -11.479 1.00 86.19 108 LYS A N 1
ATOM 849 C CA . LYS A 1 108 ? -2.680 -4.265 -12.117 1.00 86.19 108 LYS A CA 1
ATOM 850 C C . LYS A 1 108 ? -1.415 -3.761 -12.818 1.00 86.19 108 LYS A C 1
ATOM 852 O O . LYS A 1 108 ? -1.511 -3.010 -13.786 1.00 86.19 108 LYS A O 1
ATOM 857 N N . PHE A 1 109 ? -0.236 -4.100 -12.302 1.00 87.00 109 PHE A N 1
ATOM 858 C CA . PHE A 1 109 ? 1.041 -3.550 -12.770 1.00 87.00 109 PHE A CA 1
ATOM 859 C C . PHE A 1 109 ? 1.981 -4.600 -13.361 1.00 87.00 109 PHE A C 1
ATOM 861 O O . PHE A 1 109 ? 3.161 -4.303 -13.565 1.00 87.00 109 PHE A O 1
ATOM 868 N N . ALA A 1 110 ? 1.482 -5.801 -13.656 1.00 80.31 110 ALA A N 1
ATOM 869 C CA . ALA A 1 110 ? 2.254 -6.858 -14.287 1.00 80.31 110 ALA A CA 1
ATOM 870 C C . ALA A 1 110 ? 2.914 -6.343 -15.583 1.00 80.31 110 ALA A C 1
ATOM 872 O O . ALA A 1 110 ? 2.293 -5.595 -16.339 1.00 80.31 110 ALA A O 1
ATOM 873 N N . PRO A 1 111 ? 4.182 -6.698 -15.852 1.00 76.81 111 PRO A N 1
ATOM 874 C CA . PRO A 1 111 ? 5.049 -7.617 -15.102 1.00 76.81 111 PRO A CA 1
ATOM 875 C C . PRO A 1 111 ? 5.884 -6.953 -13.981 1.00 76.81 111 PRO A C 1
ATOM 877 O O . PRO A 1 111 ? 6.849 -7.547 -13.500 1.00 76.81 111 PRO A O 1
ATOM 880 N N . TYR A 1 112 ? 5.579 -5.716 -13.570 1.00 80.88 112 TYR A N 1
ATOM 881 C CA . TYR A 1 112 ? 6.409 -4.964 -12.625 1.00 80.88 112 TYR A CA 1
ATOM 882 C C . TYR A 1 112 ? 6.314 -5.496 -11.181 1.00 80.88 112 TYR A C 1
ATOM 884 O O . TYR A 1 112 ? 5.214 -5.683 -10.657 1.00 80.88 112 TYR A O 1
ATOM 892 N N . PRO A 1 113 ? 7.449 -5.711 -10.487 1.00 76.31 113 PRO A N 1
ATOM 893 C CA . PRO A 1 113 ? 7.453 -6.260 -9.139 1.00 76.31 113 PRO A CA 1
ATOM 894 C C . PRO A 1 113 ? 6.946 -5.247 -8.110 1.00 76.31 113 PRO A C 1
ATOM 896 O O . PRO A 1 113 ? 7.452 -4.129 -7.982 1.00 76.31 113 PRO A O 1
ATOM 899 N N . VAL A 1 114 ? 5.967 -5.683 -7.322 1.00 84.19 114 VAL A N 1
ATOM 900 C CA . VAL A 1 114 ? 5.425 -4.935 -6.186 1.00 84.19 114 VAL A CA 1
ATOM 901 C C . VAL A 1 114 ? 6.205 -5.314 -4.916 1.00 84.19 114 VAL A C 1
ATOM 903 O O . VAL A 1 114 ? 6.395 -6.507 -4.671 1.00 84.19 114 VAL A O 1
ATOM 906 N N . PRO A 1 115 ? 6.663 -4.345 -4.098 1.00 81.12 115 PRO A N 1
ATOM 907 C CA . PRO A 1 115 ? 7.389 -4.632 -2.863 1.00 81.12 115 PRO A CA 1
ATOM 908 C C . PRO A 1 115 ? 6.568 -5.461 -1.872 1.00 81.12 115 PRO A C 1
ATOM 910 O O . PRO A 1 115 ? 5.410 -5.147 -1.607 1.00 81.12 115 PRO A O 1
ATOM 913 N N . ALA A 1 116 ? 7.193 -6.464 -1.253 1.00 83.00 116 ALA A N 1
ATOM 914 C CA . ALA A 1 116 ? 6.537 -7.306 -0.252 1.00 83.00 116 ALA A CA 1
ATOM 915 C C . ALA A 1 116 ? 6.197 -6.552 1.043 1.00 83.00 116 ALA A C 1
ATOM 917 O O . ALA A 1 116 ? 5.296 -6.957 1.755 1.00 83.00 116 ALA A O 1
ATOM 918 N N . ASN A 1 117 ? 6.875 -5.450 1.362 1.00 84.75 117 ASN A N 1
ATOM 919 C CA . ASN A 1 117 ? 6.629 -4.627 2.553 1.00 84.75 117 ASN A CA 1
ATOM 920 C C . ASN A 1 117 ? 5.800 -3.366 2.247 1.00 84.75 117 ASN A C 1
ATOM 922 O O . ASN A 1 117 ? 6.002 -2.312 2.851 1.00 84.75 117 ASN A O 1
ATOM 926 N N . LEU A 1 118 ? 4.889 -3.467 1.278 1.00 88.25 118 LEU A N 1
ATOM 927 C CA . LEU A 1 118 ? 4.073 -2.362 0.784 1.00 88.25 118 LEU A CA 1
ATOM 928 C C . LEU A 1 118 ? 3.349 -1.599 1.903 1.00 88.25 118 LEU A C 1
ATOM 930 O O . LEU A 1 118 ? 3.429 -0.373 1.953 1.00 88.25 118 LEU A O 1
ATOM 934 N N . LEU A 1 119 ? 2.653 -2.312 2.797 1.00 89.75 119 LEU A N 1
ATOM 935 C CA . LEU A 1 119 ? 1.795 -1.672 3.798 1.00 89.75 119 LEU A CA 1
ATOM 936 C C . LEU A 1 119 ? 2.564 -1.086 4.988 1.00 89.75 119 LEU A C 1
ATOM 938 O O . LEU A 1 119 ? 2.078 -0.164 5.644 1.00 89.75 119 LEU A O 1
ATOM 942 N N . THR A 1 120 ? 3.750 -1.616 5.286 1.00 88.94 120 THR A N 1
ATOM 943 C CA . THR A 1 120 ? 4.537 -1.245 6.473 1.00 88.94 120 THR A CA 1
ATOM 944 C C . THR A 1 120 ? 5.551 -0.142 6.198 1.00 88.94 120 THR A C 1
ATOM 946 O O . THR A 1 120 ? 6.081 0.457 7.133 1.00 88.94 120 THR A O 1
ATOM 949 N N . ARG A 1 121 ? 5.813 0.168 4.926 1.00 87.94 121 ARG A N 1
ATOM 950 C CA . ARG A 1 121 ? 6.770 1.200 4.542 1.00 87.94 121 ARG A CA 1
ATOM 951 C C . ARG A 1 121 ? 6.241 2.611 4.863 1.00 87.94 121 ARG A C 1
ATOM 953 O O . ARG A 1 121 ? 5.108 2.927 4.494 1.00 87.94 121 ARG A O 1
ATOM 960 N N . PRO A 1 122 ? 7.064 3.488 5.473 1.00 91.94 122 PRO A N 1
ATOM 961 C CA . PRO A 1 122 ? 6.733 4.902 5.627 1.00 91.94 122 PRO A CA 1
ATOM 962 C C . PRO A 1 122 ? 6.485 5.584 4.281 1.00 91.94 122 PRO A C 1
ATOM 964 O O . PRO A 1 122 ? 7.271 5.434 3.337 1.00 91.94 122 PRO A O 1
ATOM 967 N N . LEU A 1 123 ? 5.393 6.339 4.203 1.00 92.19 123 LEU A N 1
ATOM 968 C CA . LEU A 1 123 ? 5.038 7.138 3.037 1.00 92.19 123 LEU A CA 1
ATOM 969 C C . LEU A 1 123 ? 5.814 8.461 3.036 1.00 92.19 123 LEU A C 1
ATOM 971 O O . LEU A 1 123 ? 6.126 9.023 4.084 1.00 92.19 123 LEU A O 1
ATOM 975 N N . SER A 1 124 ? 6.135 8.968 1.843 1.00 92.19 124 SER A N 1
ATOM 976 C CA . SER A 1 124 ? 6.741 10.295 1.704 1.00 92.19 124 SER A CA 1
ATOM 977 C C . SER A 1 124 ? 5.715 11.400 2.003 1.00 92.19 124 SER A C 1
ATOM 979 O O . SER A 1 124 ? 4.517 11.164 1.833 1.00 92.19 124 SER A O 1
ATOM 981 N N . PRO A 1 125 ? 6.146 12.627 2.358 1.00 92.69 125 PRO A N 1
ATOM 982 C CA . PRO A 1 125 ? 5.225 13.737 2.630 1.00 92.69 125 PRO A CA 1
ATOM 983 C C . PRO A 1 125 ? 4.234 13.998 1.487 1.00 92.69 125 PRO A C 1
ATOM 985 O O . PRO A 1 125 ? 3.035 14.118 1.717 1.00 92.69 125 PRO A O 1
ATOM 988 N N . LYS A 1 126 ? 4.714 13.967 0.237 1.00 92.88 126 LYS A N 1
ATOM 989 C CA . LYS A 1 126 ? 3.869 14.115 -0.958 1.00 92.88 126 LYS A CA 1
ATOM 990 C C . LYS A 1 126 ? 2.856 12.975 -1.110 1.00 92.88 126 LYS A C 1
ATOM 992 O O . LYS A 1 126 ? 1.728 13.209 -1.527 1.00 92.88 126 LYS A O 1
ATOM 997 N N . ALA A 1 127 ? 3.251 11.740 -0.794 1.00 92.81 127 ALA A N 1
ATOM 998 C CA . ALA A 1 127 ? 2.339 10.600 -0.846 1.00 92.81 127 ALA A CA 1
ATOM 999 C C . ALA A 1 127 ? 1.270 10.690 0.252 1.00 92.81 127 ALA A C 1
ATOM 1001 O O . ALA A 1 127 ? 0.114 10.393 -0.022 1.00 92.81 127 ALA A O 1
ATOM 1002 N N . LEU A 1 128 ? 1.632 11.142 1.459 1.00 93.94 128 LEU A N 1
ATOM 1003 C CA . LEU A 1 128 ? 0.677 11.391 2.541 1.00 93.94 128 LEU A CA 1
ATOM 1004 C C . LEU A 1 128 ? -0.336 12.467 2.151 1.00 93.94 128 LEU A C 1
ATOM 1006 O O . LEU A 1 128 ? -1.529 12.245 2.303 1.00 93.94 128 LEU A O 1
ATOM 1010 N N . GLU A 1 129 ? 0.110 13.584 1.577 1.00 93.81 129 GLU A N 1
ATOM 1011 C CA . GLU A 1 129 ? -0.796 14.635 1.100 1.00 93.81 129 GLU A CA 1
ATOM 1012 C C . GLU A 1 129 ? -1.806 14.095 0.071 1.00 93.81 129 GLU A C 1
ATOM 1014 O O . GLU A 1 129 ? -3.008 14.329 0.190 1.00 93.81 129 GLU A O 1
ATOM 1019 N N . GLN A 1 130 ? -1.335 13.325 -0.915 1.00 94.44 130 GLN A N 1
ATOM 1020 C CA . GLN A 1 130 ? -2.198 12.732 -1.943 1.00 94.44 130 GLN A CA 1
ATOM 1021 C C . GLN A 1 130 ? -3.174 11.702 -1.368 1.00 94.44 130 GLN A C 1
ATOM 1023 O O . GLN A 1 130 ? -4.339 11.680 -1.757 1.00 94.44 130 GLN A O 1
ATOM 1028 N N . VAL A 1 131 ? -2.715 10.867 -0.435 1.00 95.25 131 VAL A N 1
ATOM 1029 C CA . VAL A 1 131 ? -3.573 9.915 0.276 1.00 95.25 131 VAL A CA 1
ATOM 1030 C C . VAL A 1 131 ? -4.631 10.657 1.090 1.00 95.25 131 VAL A C 1
ATOM 1032 O O . VAL A 1 131 ? -5.797 10.292 1.025 1.00 95.25 131 VAL A O 1
ATOM 1035 N N . GLY A 1 132 ? -4.264 11.726 1.798 1.00 93.69 132 GLY A N 1
ATOM 1036 C CA . GLY A 1 132 ? -5.201 12.535 2.577 1.00 93.69 132 GLY A CA 1
ATOM 1037 C C . GLY A 1 132 ? -6.292 13.166 1.726 1.00 93.69 132 GLY A C 1
ATOM 1038 O O . GLY A 1 132 ? -7.465 13.033 2.064 1.00 93.69 132 GLY A O 1
ATOM 1039 N N . LYS A 1 133 ? -5.921 13.770 0.589 1.00 94.50 133 LYS A N 1
ATOM 1040 C CA . LYS A 1 133 ? -6.893 14.291 -0.385 1.00 94.50 133 LYS A CA 1
ATOM 1041 C C . LYS A 1 133 ? -7.843 13.192 -0.855 1.00 94.50 133 LYS A C 1
ATOM 1043 O O . LYS A 1 133 ? -9.053 13.381 -0.817 1.00 94.50 133 LYS A O 1
ATOM 1048 N N . LYS A 1 134 ? -7.305 12.020 -1.203 1.00 95.00 134 LYS A N 1
ATOM 1049 C CA . LYS A 1 134 ? -8.113 10.904 -1.701 1.00 95.00 134 LYS A CA 1
ATOM 1050 C C . LYS A 1 134 ? -9.060 10.329 -0.649 1.00 95.00 134 LYS A C 1
ATOM 1052 O O . LYS A 1 134 ? -10.203 10.030 -0.959 1.00 95.00 134 LYS A O 1
ATOM 1057 N N . LEU A 1 135 ? -8.618 10.199 0.600 1.00 94.19 135 LEU A N 1
ATOM 1058 C CA . LEU A 1 135 ? -9.490 9.778 1.700 1.00 94.19 135 LEU A CA 1
ATOM 1059 C C . LEU A 1 135 ? -10.609 10.802 1.946 1.00 94.19 135 LEU A C 1
ATOM 1061 O O . LEU A 1 135 ? -11.760 10.407 2.129 1.00 94.19 135 LEU A O 1
ATOM 1065 N N . ALA A 1 136 ? -10.287 12.099 1.889 1.00 92.75 136 ALA A N 1
ATOM 1066 C CA . ALA A 1 136 ? -11.255 13.176 2.069 1.00 92.75 136 ALA A CA 1
ATOM 1067 C C . ALA A 1 136 ? -12.320 13.210 0.956 1.00 92.75 136 ALA A C 1
ATOM 1069 O O . ALA A 1 136 ? -13.488 13.425 1.266 1.00 92.75 136 ALA A O 1
ATOM 1070 N N . GLU A 1 137 ? -11.956 12.916 -0.301 1.00 93.56 137 GLU A N 1
ATOM 1071 C CA . GLU A 1 137 ? -12.915 12.740 -1.413 1.00 93.56 137 GLU A CA 1
ATOM 1072 C C . GLU A 1 137 ? -13.982 11.674 -1.106 1.00 93.56 137 GLU A C 1
ATOM 1074 O O . GLU A 1 137 ? -15.117 11.782 -1.560 1.00 93.56 137 GLU A O 1
ATOM 1079 N N . HIS A 1 138 ? -13.640 10.665 -0.300 1.00 90.88 138 HIS A N 1
ATOM 1080 C CA . HIS A 1 138 ? -14.550 9.602 0.137 1.00 90.88 138 HIS A CA 1
ATOM 1081 C C . HIS A 1 138 ? -15.146 9.843 1.536 1.00 90.88 138 HIS A C 1
ATOM 1083 O O . HIS A 1 138 ? -15.645 8.911 2.167 1.00 90.88 138 HIS A O 1
ATOM 1089 N N . GLY A 1 139 ? -15.063 11.069 2.064 1.00 88.94 139 GLY A N 1
ATOM 1090 C CA . GLY A 1 139 ? -15.599 11.423 3.382 1.00 88.94 139 GLY A CA 1
ATOM 1091 C C . GLY A 1 139 ? -14.860 10.777 4.560 1.00 88.94 139 GLY A C 1
ATOM 1092 O O . GLY A 1 139 ? -15.374 10.757 5.678 1.00 88.94 139 GLY A O 1
ATOM 1093 N N . LYS A 1 140 ? -13.656 10.232 4.347 1.00 89.69 140 LYS A N 1
ATOM 1094 C CA . LYS A 1 140 ? -12.839 9.618 5.400 1.00 89.69 140 LYS A CA 1
ATOM 1095 C C . LYS A 1 140 ? -11.755 10.587 5.863 1.00 89.69 140 LYS A C 1
ATOM 1097 O O . LYS A 1 140 ? -10.994 11.128 5.067 1.00 89.69 140 LYS A O 1
ATOM 1102 N N . SER A 1 141 ? -11.634 10.766 7.176 1.00 88.31 141 SER A N 1
ATOM 1103 C CA . SER A 1 141 ? -10.573 11.570 7.792 1.00 88.31 141 SER A CA 1
ATOM 1104 C C . SER A 1 141 ? -9.644 10.693 8.629 1.00 88.31 141 SER A C 1
ATOM 1106 O O . SER A 1 141 ? -10.102 9.837 9.385 1.00 88.31 141 SER A O 1
ATOM 1108 N N . VAL A 1 142 ? -8.332 10.889 8.516 1.00 89.69 142 VAL A N 1
AT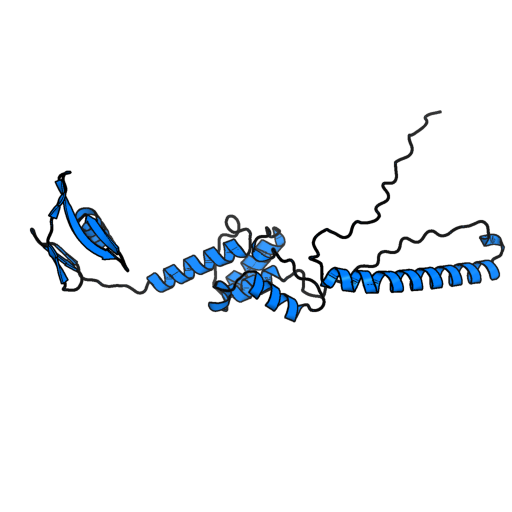OM 1109 C CA . VAL A 1 142 ? -7.313 10.190 9.316 1.00 89.69 142 VAL A CA 1
ATOM 1110 C C . VAL A 1 142 ? -6.207 11.185 9.645 1.00 89.69 142 VAL A C 1
ATOM 1112 O O . VAL A 1 142 ? -5.793 11.943 8.770 1.00 89.69 142 VAL A O 1
ATOM 1115 N N . ASP A 1 143 ? -5.701 11.176 10.880 1.00 90.75 143 ASP A N 1
ATOM 1116 C CA . ASP A 1 143 ? -4.491 11.934 11.206 1.00 90.75 143 ASP A CA 1
ATOM 1117 C C . ASP A 1 143 ? -3.265 11.262 10.572 1.00 90.75 143 ASP A C 1
ATOM 1119 O O . ASP A 1 143 ? -2.751 10.251 11.058 1.00 90.75 143 ASP A O 1
ATOM 1123 N N . LEU A 1 144 ? -2.797 11.831 9.465 1.00 90.25 144 LEU A N 1
ATOM 1124 C CA . LEU A 1 144 ? -1.675 11.310 8.691 1.00 90.25 144 LEU A CA 1
ATOM 1125 C C . LEU A 1 144 ? -0.305 11.616 9.306 1.00 90.25 144 LEU A C 1
ATOM 1127 O O . LEU A 1 144 ? 0.682 11.006 8.891 1.00 90.25 144 LEU A O 1
ATOM 1131 N N . LYS A 1 145 ? -0.222 12.516 10.298 1.00 87.94 145 LYS A N 1
ATOM 1132 C CA . LYS A 1 145 ? 1.030 12.752 11.033 1.00 87.94 145 LYS A CA 1
ATOM 1133 C C . LYS A 1 145 ? 1.340 11.562 11.940 1.00 87.94 145 LYS A C 1
ATOM 1135 O O . LYS A 1 145 ? 2.461 11.055 11.915 1.00 87.94 145 LYS A O 1
ATOM 1140 N N . ALA A 1 146 ? 0.340 11.062 12.668 1.00 86.69 146 ALA A N 1
ATOM 1141 C CA . ALA A 1 146 ? 0.463 9.845 13.470 1.00 86.69 146 ALA A CA 1
ATOM 1142 C C . ALA A 1 146 ? 0.466 8.561 12.608 1.00 86.69 146 ALA A C 1
ATOM 1144 O O . ALA A 1 146 ? 1.209 7.606 12.878 1.00 86.69 146 ALA A O 1
ATOM 1145 N N . ASN A 1 147 ? -0.329 8.545 11.531 1.00 91.56 147 ASN A N 1
ATOM 1146 C CA . ASN A 1 147 ? -0.546 7.378 10.671 1.00 91.56 147 ASN A CA 1
ATOM 1147 C C . ASN A 1 147 ? 0.214 7.484 9.341 1.00 91.56 147 ASN A C 1
ATOM 1149 O O . ASN A 1 147 ? -0.367 7.642 8.272 1.00 91.56 147 ASN A O 1
ATOM 1153 N N . ASN A 1 148 ? 1.538 7.356 9.405 1.00 91.69 148 ASN A N 1
ATOM 1154 C CA . ASN A 1 148 ? 2.437 7.564 8.263 1.00 91.69 148 ASN A CA 1
ATOM 1155 C C . ASN A 1 148 ? 2.684 6.331 7.361 1.00 91.69 148 ASN A C 1
ATOM 1157 O O . ASN A 1 148 ? 3.519 6.386 6.454 1.00 91.69 148 ASN A O 1
ATOM 1161 N N . THR A 1 149 ? 1.997 5.213 7.604 1.00 94.50 149 THR A N 1
ATOM 1162 C CA . THR A 1 149 ? 2.071 3.986 6.789 1.00 94.50 149 THR A CA 1
ATOM 1163 C C . THR A 1 149 ? 0.670 3.546 6.380 1.00 94.50 149 THR A C 1
ATOM 1165 O O . THR A 1 149 ? -0.295 3.798 7.102 1.00 94.50 149 THR A O 1
ATOM 1168 N N . LEU A 1 150 ? 0.541 2.830 5.259 1.00 93.25 150 LEU A N 1
ATOM 1169 C CA . LEU A 1 150 ? -0.759 2.306 4.817 1.00 93.25 150 LEU A CA 1
ATOM 1170 C C . LEU A 1 150 ? -1.373 1.351 5.850 1.00 93.25 150 LEU A C 1
ATOM 1172 O O . LEU A 1 150 ? -2.583 1.362 6.039 1.00 93.25 150 LEU A O 1
ATOM 1176 N N . SER A 1 151 ? -0.555 0.575 6.568 1.00 93.44 151 SER A N 1
ATOM 1177 C CA . SER A 1 151 ? -1.030 -0.290 7.653 1.00 93.44 151 SER A CA 1
ATOM 1178 C C . SER A 1 151 ? -1.632 0.503 8.816 1.00 93.44 151 SER A C 1
ATOM 1180 O O . SER A 1 151 ? -2.651 0.089 9.364 1.00 93.44 151 SER A O 1
ATOM 1182 N N . LYS A 1 152 ? -1.021 1.632 9.200 1.00 93.00 152 LYS A N 1
ATOM 1183 C CA . LYS A 1 152 ? -1.553 2.508 10.254 1.00 93.00 152 LYS A CA 1
ATOM 1184 C C . LYS A 1 152 ? -2.831 3.211 9.801 1.00 93.00 152 LYS A C 1
ATOM 1186 O O . LYS A 1 152 ? -3.808 3.226 10.536 1.00 93.00 152 LYS A O 1
ATOM 1191 N N . ILE A 1 153 ? -2.848 3.714 8.565 1.00 93.19 153 ILE A N 1
ATOM 1192 C CA . ILE A 1 153 ? -4.037 4.331 7.957 1.00 93.19 153 ILE A CA 1
ATOM 1193 C C . ILE A 1 153 ? -5.197 3.331 7.930 1.00 93.19 153 ILE A C 1
ATOM 1195 O O . ILE A 1 153 ? -6.296 3.657 8.368 1.00 93.19 153 ILE A O 1
ATOM 1199 N N . ARG A 1 154 ? -4.944 2.091 7.498 1.00 94.00 154 ARG A N 1
ATOM 1200 C CA . ARG A 1 154 ? -5.922 0.998 7.534 1.00 94.00 154 ARG A CA 1
ATOM 1201 C C . ARG A 1 154 ? -6.445 0.745 8.946 1.00 94.00 154 ARG A C 1
ATOM 1203 O O . ARG A 1 154 ? -7.652 0.656 9.123 1.00 94.00 154 ARG A O 1
ATOM 1210 N N . GLY A 1 155 ? -5.558 0.667 9.940 1.00 90.50 155 GLY A N 1
ATOM 1211 C CA . GLY A 1 155 ? -5.942 0.487 11.343 1.00 90.50 155 GLY A CA 1
ATOM 1212 C C . GLY A 1 155 ? -6.807 1.633 11.878 1.00 90.50 155 GLY A C 1
ATOM 1213 O O . GLY A 1 155 ? -7.808 1.384 12.540 1.00 90.50 155 GLY A O 1
ATOM 1214 N N . ALA A 1 156 ? -6.485 2.881 11.532 1.00 90.50 156 ALA A N 1
ATOM 1215 C CA . ALA A 1 156 ? -7.292 4.042 11.904 1.00 90.50 156 ALA A CA 1
ATOM 1216 C C . ALA A 1 156 ? -8.688 4.011 11.258 1.00 90.50 156 ALA A C 1
ATOM 1218 O O . ALA A 1 156 ? -9.683 4.298 11.922 1.00 90.50 156 ALA A O 1
ATOM 1219 N N . LEU A 1 157 ? -8.777 3.620 9.982 1.00 90.62 157 LEU A N 1
ATOM 1220 C CA . LEU A 1 157 ? -10.054 3.451 9.282 1.00 90.62 157 LEU A CA 1
ATOM 1221 C C . LEU A 1 157 ? -10.879 2.294 9.863 1.00 90.62 157 LEU A C 1
ATOM 1223 O O . LEU A 1 157 ? -12.083 2.448 10.041 1.00 90.62 157 LEU A O 1
ATOM 1227 N N . GLN A 1 158 ? -10.242 1.171 10.209 1.00 89.38 158 GLN A N 1
ATOM 1228 C CA . GLN A 1 158 ? -10.892 0.065 10.919 1.00 89.38 158 GLN A CA 1
ATOM 1229 C C . GLN A 1 158 ? -11.424 0.508 12.281 1.00 89.38 158 GLN A C 1
ATOM 1231 O O . GLN A 1 158 ? -12.572 0.224 12.590 1.00 89.38 158 GLN A O 1
ATOM 1236 N N . GLY A 1 159 ? -10.625 1.239 13.066 1.00 82.38 159 GLY A N 1
ATOM 1237 C CA . GLY A 1 159 ? -11.049 1.767 14.363 1.00 82.38 159 GLY A CA 1
ATOM 1238 C C . GLY A 1 159 ? -12.293 2.645 14.244 1.00 82.38 159 GLY A C 1
ATOM 1239 O O . GLY A 1 159 ? -13.247 2.442 14.988 1.00 82.38 159 GLY A O 1
ATOM 1240 N N . LYS A 1 160 ? -12.324 3.545 13.251 1.00 80.50 160 LYS A N 1
ATOM 1241 C CA . LYS A 1 160 ? -13.498 4.384 12.965 1.00 80.50 160 LYS A CA 1
ATOM 1242 C C . LYS A 1 160 ? -14.721 3.572 12.539 1.00 80.50 160 LYS A C 1
ATOM 1244 O O . LYS A 1 160 ? -15.810 3.801 13.053 1.00 80.50 160 LYS A O 1
ATOM 1249 N N . ALA A 1 161 ? -14.540 2.599 1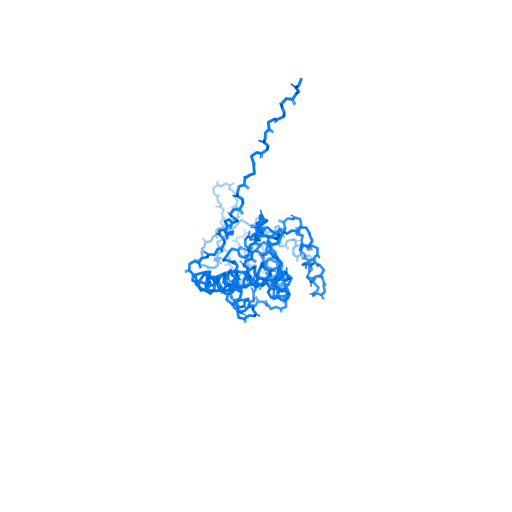1.650 1.00 74.62 161 ALA A N 1
ATOM 1250 C CA . ALA A 1 161 ? -15.624 1.733 11.191 1.00 74.62 161 ALA A CA 1
ATOM 1251 C C . ALA A 1 161 ? -16.192 0.852 12.322 1.00 74.62 161 ALA A C 1
ATOM 1253 O O . ALA A 1 161 ? -17.392 0.589 12.345 1.00 74.62 161 ALA A O 1
ATOM 1254 N N . SER A 1 162 ? -15.348 0.425 13.267 1.00 67.56 162 SER A N 1
ATOM 1255 C CA . SER A 1 162 ? -15.773 -0.295 14.469 1.00 67.56 162 SER A CA 1
ATOM 1256 C C . SER A 1 162 ? -16.495 0.612 15.464 1.00 67.56 162 SER A C 1
ATOM 1258 O O . SER A 1 162 ? -17.442 0.158 16.089 1.00 67.56 162 SER A O 1
ATOM 1260 N N . THR A 1 163 ? -16.100 1.882 15.615 1.00 62.59 163 THR A N 1
ATOM 1261 C CA . THR A 1 163 ? -16.851 2.840 16.450 1.00 62.59 163 THR A CA 1
ATOM 1262 C C . THR A 1 163 ? -18.191 3.233 15.831 1.00 62.59 163 THR A C 1
ATOM 1264 O O . THR A 1 163 ? -19.160 3.382 16.561 1.00 62.59 163 THR A O 1
ATOM 1267 N N . GLU A 1 164 ? -18.269 3.353 14.501 1.00 60.28 164 GLU A N 1
ATOM 1268 C CA . GLU A 1 164 ? -19.532 3.570 13.776 1.00 60.28 164 GLU A CA 1
ATOM 1269 C C . GLU A 1 164 ? -20.475 2.361 13.926 1.00 60.28 164 GLU A C 1
ATOM 1271 O O . GLU A 1 164 ? -21.671 2.542 14.115 1.00 60.28 164 GLU A O 1
ATOM 1276 N N . GLU A 1 165 ? -19.954 1.126 13.913 1.00 55.50 165 GLU A N 1
ATOM 1277 C CA . GLU A 1 165 ? -20.749 -0.080 14.212 1.00 55.50 165 GLU A CA 1
ATOM 1278 C C . GLU A 1 165 ? -21.096 -0.224 15.699 1.00 55.50 165 GLU A C 1
ATOM 1280 O O . GLU A 1 165 ? -22.186 -0.683 16.028 1.00 55.50 165 GLU A O 1
ATOM 1285 N N . ALA A 1 166 ? -20.206 0.183 16.606 1.00 47.66 166 ALA A N 1
ATOM 1286 C CA . ALA A 1 166 ? -20.479 0.210 18.043 1.00 47.66 166 ALA A CA 1
ATOM 1287 C C . ALA A 1 166 ? -21.486 1.306 18.431 1.00 47.66 166 ALA A C 1
ATOM 1289 O O . ALA A 1 166 ? -22.076 1.229 19.504 1.00 47.66 166 ALA A O 1
ATOM 1290 N N . ALA A 1 167 ? -21.728 2.283 17.550 1.00 44.50 167 ALA A N 1
ATOM 1291 C CA . ALA A 1 167 ? -22.854 3.207 17.649 1.00 44.50 167 ALA A CA 1
ATOM 1292 C C . ALA A 1 167 ? -24.206 2.546 17.308 1.00 44.50 167 ALA A C 1
ATOM 1294 O O . ALA A 1 167 ? -25.227 3.230 17.283 1.00 44.50 167 ALA A O 1
ATOM 1295 N N . ALA A 1 168 ? -24.254 1.223 17.095 1.00 43.62 168 ALA A N 1
ATOM 1296 C CA . ALA A 1 168 ? -25.462 0.451 17.355 1.00 43.62 168 ALA A CA 1
ATOM 1297 C C . ALA A 1 168 ? -25.785 0.565 18.853 1.00 43.62 168 ALA A C 1
ATOM 1299 O O . ALA A 1 168 ? -25.260 -0.173 19.685 1.00 43.62 168 ALA A O 1
ATOM 1300 N N . THR A 1 169 ? -26.607 1.554 19.192 1.00 48.16 169 THR A N 1
ATOM 1301 C CA . THR A 1 169 ? -27.057 1.868 20.544 1.00 48.16 169 THR A CA 1
ATOM 1302 C C . THR A 1 169 ? -27.672 0.629 21.195 1.00 48.16 169 THR A C 1
ATOM 1304 O O . THR A 1 169 ? -28.815 0.266 20.917 1.00 48.16 169 THR A O 1
ATOM 1307 N N . TYR A 1 170 ? -26.928 -0.033 22.079 1.00 52.72 170 TYR A N 1
ATOM 1308 C CA . TYR A 1 170 ? -27.496 -1.039 22.970 1.00 52.72 170 TYR A CA 1
ATOM 1309 C C . TYR A 1 170 ? -28.176 -0.306 24.126 1.00 52.72 170 TYR A C 1
ATOM 1311 O O . TYR A 1 170 ? -27.566 -0.043 25.159 1.00 52.72 170 TYR A O 1
ATOM 1319 N N . ASN A 1 171 ? -29.450 0.044 23.937 1.00 56.00 171 ASN A N 1
ATOM 1320 C CA . ASN A 1 171 ? -30.312 0.553 25.003 1.00 56.00 171 ASN A CA 1
ATOM 1321 C C . ASN A 1 171 ? -30.656 -0.594 25.962 1.00 56.00 171 ASN A C 1
ATOM 1323 O O . ASN A 1 171 ? -31.724 -1.198 25.875 1.00 56.00 171 ASN A O 1
ATOM 1327 N N . VAL A 1 172 ? -29.730 -0.934 26.856 1.00 63.53 172 VAL A N 1
ATOM 1328 C CA . VAL A 1 172 ? -29.985 -1.897 27.928 1.00 63.53 172 VAL A CA 1
ATOM 1329 C C . VAL A 1 172 ? -30.424 -1.118 29.159 1.00 63.53 172 VAL A C 1
ATOM 1331 O O . VAL A 1 172 ? -29.645 -0.361 29.731 1.00 63.53 172 VAL A O 1
ATOM 1334 N N . GLN A 1 173 ? -31.679 -1.296 29.572 1.00 70.19 173 GLN A N 1
ATOM 1335 C CA . GLN A 1 173 ? -32.147 -0.750 30.843 1.00 70.19 173 GLN A CA 1
ATOM 1336 C C . GLN A 1 173 ? -31.435 -1.463 31.994 1.00 70.19 173 GLN A C 1
ATOM 1338 O O . GLN A 1 173 ? -31.405 -2.699 32.056 1.00 70.19 173 GLN A O 1
ATOM 1343 N N . MET A 1 174 ? -30.858 -0.662 32.886 1.00 77.06 174 MET A N 1
ATOM 1344 C CA . MET A 1 174 ? -30.228 -1.118 34.116 1.00 77.06 174 MET A CA 1
ATOM 1345 C C . MET A 1 174 ? -30.987 -0.540 35.306 1.00 77.06 174 MET A C 1
ATOM 1347 O O . MET A 1 174 ? -31.170 0.673 35.386 1.00 77.06 174 MET A O 1
ATOM 1351 N N . ALA A 1 175 ? -31.419 -1.402 36.222 1.00 80.81 175 ALA A N 1
ATOM 1352 C CA . ALA A 1 175 ? -32.039 -1.002 37.480 1.00 80.81 175 ALA A CA 1
ATOM 1353 C C . ALA A 1 175 ? -31.200 -1.520 38.649 1.00 80.81 175 ALA A C 1
ATOM 1355 O O . ALA A 1 175 ? -30.826 -2.693 38.690 1.00 80.81 175 ALA A O 1
ATOM 1356 N N . PHE A 1 176 ? -30.905 -0.632 39.594 1.00 81.25 176 PHE A N 1
ATOM 1357 C CA . PHE A 1 176 ? -30.109 -0.938 40.776 1.00 81.25 176 PHE A CA 1
ATOM 1358 C C . PHE A 1 176 ? -31.036 -1.029 41.990 1.00 81.25 176 PHE A C 1
ATOM 1360 O O . PHE A 1 176 ? -31.654 -0.037 42.373 1.00 81.25 176 PHE A O 1
ATOM 1367 N N . ALA A 1 177 ? -31.136 -2.218 42.584 1.00 81.31 177 ALA A N 1
ATOM 1368 C CA . ALA A 1 177 ? -31.760 -2.438 43.884 1.00 81.31 177 ALA A CA 1
ATOM 1369 C C . ALA A 1 177 ? -30.678 -2.693 44.952 1.00 81.31 177 ALA A C 1
ATOM 1371 O O . ALA A 1 177 ? -29.479 -2.742 44.664 1.00 81.31 177 ALA A O 1
ATOM 1372 N N . SER A 1 178 ? -31.085 -2.826 46.215 1.00 77.81 178 SER A N 1
ATOM 1373 C CA . SER A 1 178 ? -30.160 -2.982 47.347 1.00 77.81 178 SER A CA 1
ATOM 1374 C C . SER A 1 178 ? -29.291 -4.244 47.281 1.00 77.81 178 SER A C 1
ATOM 1376 O O . SER A 1 178 ? -28.138 -4.213 47.721 1.00 77.81 178 SER A O 1
ATOM 1378 N N . ASP A 1 179 ? -29.842 -5.323 46.732 1.00 85.69 179 ASP A N 1
ATOM 1379 C CA . ASP A 1 179 ? -29.346 -6.702 46.746 1.00 85.69 179 ASP A CA 1
ATOM 1380 C C . ASP A 1 179 ? -29.243 -7.327 45.344 1.00 85.69 179 ASP A C 1
ATOM 1382 O O . ASP A 1 179 ? -28.543 -8.328 45.168 1.00 85.69 179 ASP A O 1
ATOM 1386 N N . VAL A 1 180 ? -29.861 -6.715 44.331 1.00 88.06 180 VAL A N 1
ATOM 1387 C CA . VAL A 1 180 ? -29.820 -7.169 42.935 1.00 88.06 180 VAL A CA 1
ATOM 1388 C C . VAL A 1 180 ? -29.610 -6.012 41.957 1.00 88.06 180 VAL A C 1
ATOM 1390 O O . VAL A 1 180 ? -30.045 -4.884 42.183 1.00 88.06 180 VAL A O 1
ATOM 1393 N N . VAL A 1 181 ? -28.946 -6.300 40.839 1.00 86.06 181 VAL A N 1
ATOM 1394 C CA . VAL A 1 181 ? -28.890 -5.415 39.668 1.00 86.06 181 VAL A CA 1
ATOM 1395 C C . VAL A 1 181 ? -29.599 -6.112 38.520 1.00 86.06 181 VAL A C 1
ATOM 1397 O O . VAL A 1 181 ? -29.237 -7.232 38.158 1.00 86.06 181 VAL A O 1
ATOM 1400 N N . VAL A 1 182 ? -30.593 -5.450 37.936 1.00 84.06 182 VAL A N 1
ATOM 1401 C CA . VAL A 1 182 ? -31.318 -5.955 36.768 1.00 84.06 182 VAL A CA 1
ATOM 1402 C C . VAL A 1 182 ? -30.699 -5.354 35.516 1.00 84.06 182 VAL A C 1
ATOM 1404 O O . VAL A 1 182 ? -30.654 -4.133 35.381 1.00 84.06 182 VAL A O 1
ATOM 1407 N N . VAL A 1 183 ? -30.227 -6.196 34.597 1.00 82.38 183 VAL A N 1
ATOM 1408 C CA . VAL A 1 183 ? -29.635 -5.772 33.317 1.00 82.38 183 VAL A CA 1
ATOM 1409 C C . VAL A 1 183 ? -30.388 -6.458 32.187 1.00 82.38 183 VAL A C 1
ATOM 1411 O O . VAL A 1 183 ? -30.315 -7.679 32.048 1.00 82.38 183 VAL A O 1
ATOM 1414 N N . GLY A 1 184 ? -31.146 -5.690 31.398 1.00 75.44 184 GLY A N 1
ATOM 1415 C CA . GLY A 1 184 ? -31.924 -6.240 30.279 1.00 75.44 184 GLY A CA 1
ATOM 1416 C C . GLY A 1 184 ? -32.958 -7.294 30.700 1.00 75.44 184 GLY A C 1
ATOM 1417 O O . GLY A 1 184 ? -33.197 -8.241 29.958 1.00 75.44 184 GLY A O 1
ATOM 1418 N N . GLY A 1 185 ? -33.522 -7.162 31.907 1.00 77.56 185 GLY A N 1
ATOM 1419 C CA . GLY A 1 185 ? -34.507 -8.096 32.470 1.00 77.56 185 GLY A CA 1
ATOM 1420 C C . GLY A 1 185 ? -33.925 -9.325 33.180 1.00 77.56 185 GLY A C 1
ATOM 1421 O O . GLY A 1 185 ? -34.691 -10.142 33.675 1.00 77.56 185 GLY A O 1
ATOM 1422 N N . ILE A 1 186 ? -32.596 -9.464 33.257 1.00 82.19 186 ILE A N 1
ATOM 1423 C CA . ILE A 1 186 ? -31.935 -10.541 34.008 1.00 82.19 186 ILE A CA 1
ATOM 1424 C C . ILE A 1 186 ? -31.442 -9.996 35.346 1.00 82.19 186 ILE A C 1
ATOM 1426 O O . ILE A 1 186 ? -30.765 -8.966 35.387 1.00 82.19 186 ILE A O 1
ATOM 1430 N N . GLU A 1 187 ? -31.755 -10.705 36.427 1.00 87.19 187 GLU A N 1
ATOM 1431 C CA . GLU A 1 187 ? -31.339 -10.356 37.783 1.00 87.19 187 GLU A CA 1
ATOM 1432 C C . GLU A 1 187 ? -29.950 -10.911 38.104 1.00 87.19 187 GLU A C 1
ATOM 1434 O O . GLU A 1 187 ? -29.673 -12.103 37.946 1.00 87.19 187 GLU A O 1
ATOM 1439 N N . TYR A 1 188 ? -29.077 -10.038 38.599 1.00 89.31 188 TYR A N 1
ATOM 1440 C CA . TYR A 1 188 ? -27.746 -10.397 39.066 1.00 89.31 188 TYR A CA 1
ATOM 1441 C C . TYR A 1 188 ? -27.615 -10.075 40.555 1.00 89.31 188 TYR A C 1
ATOM 1443 O O . TYR A 1 188 ? -27.743 -8.906 40.930 1.00 89.31 188 TYR A O 1
ATOM 1451 N N . PRO A 1 189 ? -27.319 -11.067 41.415 1.00 90.31 189 PRO A N 1
ATOM 1452 C CA . PRO A 1 189 ? -27.163 -10.827 42.841 1.00 90.31 189 PRO A CA 1
ATOM 1453 C C . PRO A 1 189 ? -25.907 -9.999 43.116 1.00 90.31 189 PRO A C 1
ATOM 1455 O O . PRO A 1 189 ? -24.816 -10.298 42.612 1.00 90.31 189 PRO A O 1
ATOM 1458 N N . VAL A 1 190 ? -26.062 -8.973 43.947 1.00 91.00 190 VAL A N 1
ATOM 1459 C CA . VAL A 1 190 ? -24.967 -8.124 44.408 1.00 91.00 190 VAL A CA 1
ATOM 1460 C C . VAL A 1 190 ? -24.189 -8.858 45.487 1.00 91.00 190 VAL A C 1
ATOM 1462 O O . VAL A 1 190 ? -24.739 -9.343 46.472 1.00 91.00 190 VAL A O 1
ATOM 1465 N N . GLN A 1 191 ? -22.874 -8.911 45.317 1.00 91.25 191 GLN A N 1
ATOM 1466 C CA . GLN A 1 191 ? -21.957 -9.431 46.319 1.00 91.25 191 GLN A CA 1
ATOM 1467 C C . GLN A 1 191 ? -20.982 -8.344 46.733 1.00 91.25 191 GLN A C 1
ATOM 1469 O O . GLN A 1 191 ? -20.505 -7.577 45.900 1.00 91.25 191 GLN A O 1
ATOM 1474 N N . THR A 1 192 ? -20.639 -8.312 48.012 1.00 90.44 192 THR A N 1
ATOM 1475 C CA . THR A 1 192 ? -19.602 -7.416 48.523 1.00 90.44 192 THR A CA 1
ATOM 1476 C C . THR A 1 192 ? -18.259 -8.132 48.468 1.00 90.44 192 THR A C 1
ATOM 1478 O O . THR A 1 192 ? -18.135 -9.285 48.889 1.00 90.44 192 THR A O 1
ATOM 1481 N N . ASP A 1 193 ? -17.247 -7.488 47.894 1.00 87.00 193 ASP A N 1
ATOM 1482 C CA . ASP A 1 193 ? -15.887 -8.009 47.920 1.00 87.00 193 ASP A CA 1
ATOM 1483 C C . ASP A 1 193 ? -15.204 -7.787 49.283 1.00 87.00 193 ASP A C 1
ATOM 1485 O O . ASP A 1 193 ? -15.748 -7.165 50.194 1.00 87.00 193 ASP A O 1
ATOM 1489 N N . LYS A 1 194 ? -13.976 -8.298 49.430 1.00 83.12 194 LYS A N 1
ATOM 1490 C CA . LYS A 1 194 ? -13.195 -8.143 50.668 1.00 83.12 194 LYS A CA 1
ATOM 1491 C C . LYS A 1 194 ? -12.803 -6.689 50.970 1.00 83.12 194 LYS A C 1
ATOM 1493 O O . LYS A 1 194 ? -12.456 -6.397 52.106 1.00 83.12 194 LYS A O 1
ATOM 1498 N N . ALA A 1 195 ? -12.820 -5.813 49.969 1.00 82.88 195 ALA A N 1
ATOM 1499 C CA . ALA A 1 195 ? -12.501 -4.394 50.087 1.00 82.88 195 ALA A CA 1
ATOM 1500 C C . ALA A 1 195 ? -13.754 -3.521 50.317 1.00 82.88 195 ALA A C 1
ATOM 1502 O O . ALA A 1 195 ? -13.630 -2.304 50.424 1.00 82.88 195 ALA A O 1
ATOM 1503 N N . GLY A 1 196 ? -14.946 -4.122 50.422 1.00 86.88 196 GLY A N 1
ATOM 1504 C CA . GLY A 1 196 ? -16.210 -3.424 50.664 1.00 86.88 196 GLY A CA 1
ATOM 1505 C C . GLY A 1 196 ? -16.946 -2.972 49.400 1.00 86.88 196 GLY A C 1
ATOM 1506 O O . GLY A 1 196 ? -17.988 -2.327 49.504 1.00 86.88 196 GLY A O 1
ATOM 1507 N N . TYR A 1 197 ? -16.461 -3.312 48.203 1.00 87.81 197 TYR A N 1
ATOM 1508 C CA . TYR A 1 197 ? -17.107 -2.926 46.951 1.00 87.81 197 TYR A CA 1
ATOM 1509 C C . TYR A 1 197 ? -18.229 -3.886 46.570 1.00 87.81 197 TYR A C 1
ATOM 1511 O O . TYR A 1 197 ? -18.041 -5.104 46.505 1.00 87.81 197 TYR A O 1
ATOM 1519 N N . LYS A 1 198 ? -19.393 -3.318 46.243 1.00 90.19 198 LYS A N 1
ATOM 1520 C CA . LYS A 1 198 ? -20.509 -4.047 45.635 1.00 90.19 198 LYS A CA 1
ATOM 1521 C C . LYS A 1 198 ? -20.153 -4.431 44.200 1.00 90.19 198 LYS A C 1
ATOM 1523 O O . LYS A 1 198 ? -19.698 -3.588 43.426 1.00 90.19 198 LYS A O 1
ATOM 1528 N N . ARG A 1 199 ? -20.355 -5.696 43.839 1.00 91.81 199 ARG A N 1
ATOM 1529 C CA . ARG A 1 199 ? -20.061 -6.245 42.511 1.00 91.81 199 ARG A CA 1
ATOM 1530 C C . ARG A 1 199 ? -21.088 -7.285 42.081 1.00 91.81 199 ARG A C 1
ATOM 1532 O O . ARG A 1 199 ? -21.625 -8.015 42.908 1.00 91.81 199 ARG A O 1
ATOM 1539 N N . ILE A 1 200 ? -21.280 -7.398 40.775 1.00 90.50 200 ILE A N 1
ATOM 1540 C CA . ILE A 1 200 ? -22.070 -8.450 40.132 1.00 90.50 200 ILE A CA 1
ATOM 1541 C C . ILE A 1 200 ? -21.185 -9.287 39.215 1.00 90.50 200 ILE A C 1
ATOM 1543 O O . ILE A 1 200 ? -20.121 -8.843 38.775 1.00 90.50 200 ILE A O 1
ATOM 1547 N N . ARG A 1 201 ? -21.613 -10.517 38.926 1.00 90.50 201 ARG A N 1
ATOM 1548 C CA . ARG A 1 201 ? -20.900 -11.411 38.012 1.00 90.50 201 ARG A CA 1
ATOM 1549 C C . ARG A 1 201 ? -21.619 -11.466 36.675 1.00 90.50 201 ARG A C 1
ATOM 1551 O O . ARG A 1 201 ? -22.743 -11.948 36.613 1.00 90.50 201 ARG A O 1
ATOM 1558 N N . LEU A 1 202 ? -20.949 -11.025 35.618 1.00 85.06 202 LEU A N 1
ATOM 1559 C CA . LEU A 1 202 ? -21.499 -10.976 34.267 1.00 85.06 202 LEU A CA 1
ATOM 1560 C C . LEU A 1 202 ? -20.721 -11.899 33.328 1.00 85.06 202 LEU A C 1
ATOM 1562 O O . LEU A 1 202 ? -19.514 -12.104 33.470 1.00 85.06 202 LEU A O 1
ATOM 1566 N N . GLN A 1 203 ? -21.432 -12.474 32.363 1.00 81.44 203 GLN A N 1
ATOM 1567 C CA . GLN A 1 203 ? -20.832 -13.217 31.262 1.00 81.44 203 GLN A CA 1
ATOM 1568 C C . GLN A 1 203 ? -20.464 -12.217 30.154 1.00 81.44 203 GLN A C 1
ATOM 1570 O O . GLN A 1 203 ? -21.344 -11.640 29.523 1.00 81.44 203 GLN A O 1
ATOM 1575 N N . ILE A 1 204 ? -19.169 -12.013 29.913 1.00 77.00 204 ILE A N 1
ATOM 1576 C CA . ILE A 1 204 ? -18.641 -11.147 28.853 1.00 77.00 204 ILE A CA 1
ATOM 1577 C C . ILE A 1 204 ? -17.997 -12.053 27.801 1.00 77.00 204 ILE A C 1
ATOM 1579 O O . ILE A 1 204 ? -16.882 -12.558 27.965 1.00 77.00 204 ILE A O 1
ATOM 1583 N N . GLY A 1 205 ? -18.748 -12.330 26.732 1.00 76.50 205 GLY A N 1
ATOM 1584 C CA . GLY A 1 205 ? -18.366 -13.322 25.727 1.00 76.50 205 GLY A CA 1
ATOM 1585 C C . GLY A 1 205 ? -18.155 -14.713 26.358 1.00 76.50 205 GLY A C 1
ATOM 1586 O O . GLY A 1 205 ? -19.051 -15.217 27.039 1.00 76.50 205 GLY A O 1
ATOM 1587 N N . PRO A 1 206 ? -16.988 -15.361 26.177 1.00 81.56 206 PRO A N 1
ATOM 1588 C CA . PRO A 1 206 ? -16.730 -16.685 26.744 1.00 81.56 206 PRO A CA 1
ATOM 1589 C C . PRO A 1 206 ? -16.347 -16.668 28.236 1.00 81.56 206 PRO A C 1
ATOM 1591 O O . PRO A 1 206 ? -16.206 -17.734 28.832 1.00 81.56 206 PRO A O 1
ATOM 1594 N N . LYS A 1 207 ? -16.145 -15.496 28.855 1.00 81.31 207 LYS A N 1
ATOM 1595 C CA . LYS A 1 207 ? -15.628 -15.381 30.229 1.00 81.31 207 LYS A CA 1
ATOM 1596 C C . LYS A 1 207 ? -16.685 -14.873 31.204 1.00 81.31 207 LYS A C 1
ATOM 1598 O O . LYS A 1 207 ? -17.566 -14.105 30.837 1.00 81.31 207 LYS A O 1
ATOM 1603 N N . ARG A 1 208 ? -16.565 -15.280 32.472 1.00 85.44 208 ARG A N 1
ATOM 1604 C CA . ARG A 1 208 ? -17.333 -14.717 33.593 1.00 85.44 208 ARG A CA 1
ATOM 1605 C C . ARG A 1 208 ? -16.456 -13.776 34.393 1.00 85.44 208 ARG A C 1
ATOM 1607 O O . ARG A 1 208 ? -15.507 -14.236 35.030 1.00 85.44 208 ARG A O 1
ATOM 1614 N N . GLU A 1 209 ? -16.815 -12.504 34.410 1.00 89.25 209 GLU A N 1
ATOM 1615 C CA . GLU A 1 209 ? -16.055 -11.453 35.077 1.00 89.25 209 GLU A CA 1
ATOM 1616 C C . GLU A 1 209 ? -16.877 -10.787 36.182 1.00 89.25 209 GLU A C 1
ATOM 1618 O O . GLU A 1 209 ? -18.109 -10.777 36.156 1.00 89.25 209 GLU A O 1
ATOM 1623 N N . TRP A 1 210 ? -16.174 -10.279 37.193 1.00 89.62 210 TRP A N 1
ATOM 1624 C CA . TRP A 1 210 ? -16.763 -9.508 38.281 1.00 89.62 210 TRP A CA 1
ATOM 1625 C C . TRP A 1 210 ? -16.669 -8.026 37.948 1.00 89.62 210 TRP A C 1
ATOM 1627 O O . TRP A 1 210 ? -15.569 -7.508 37.766 1.00 89.62 210 TRP A O 1
ATOM 1637 N N . LEU A 1 211 ? -17.810 -7.348 37.912 1.00 88.75 211 LEU A N 1
ATOM 1638 C CA . LEU A 1 211 ? -17.904 -5.919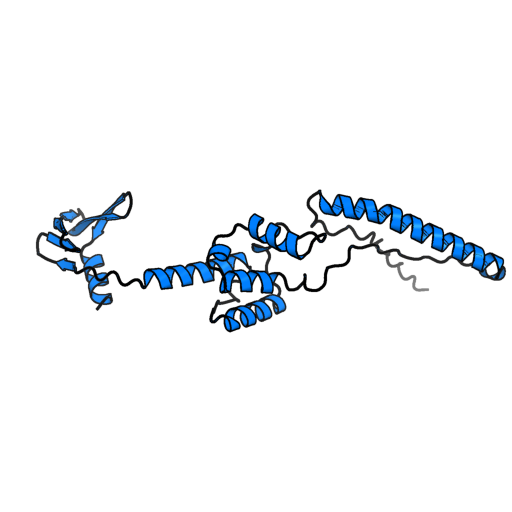 37.643 1.00 88.75 211 LEU A CA 1
ATOM 1639 C C . LEU A 1 211 ? -18.440 -5.201 38.874 1.00 88.75 211 LEU A C 1
ATOM 1641 O O . LEU A 1 211 ? -19.386 -5.668 39.506 1.00 88.75 211 LEU A O 1
ATOM 1645 N N . ARG A 1 212 ? -17.818 -4.077 39.231 1.00 90.44 212 ARG A N 1
ATOM 1646 C CA . ARG A 1 212 ? -18.242 -3.278 40.382 1.00 90.44 212 ARG A CA 1
ATOM 1647 C C . ARG A 1 212 ? -19.481 -2.452 40.039 1.00 90.44 212 ARG A C 1
ATOM 1649 O O . ARG A 1 212 ? -19.557 -1.883 38.952 1.00 90.44 212 ARG A O 1
ATOM 1656 N N . CYS A 1 213 ? -20.425 -2.372 40.972 1.00 86.94 213 CYS A N 1
ATOM 1657 C CA . CYS A 1 213 ? -21.690 -1.667 40.772 1.00 86.94 213 CYS A CA 1
ATOM 1658 C C . CYS A 1 213 ? -21.496 -0.154 40.607 1.00 86.94 213 CYS A C 1
ATOM 1660 O O . CYS A 1 213 ? -22.180 0.443 39.791 1.00 86.94 213 CYS A O 1
ATOM 1662 N N . ASP A 1 214 ? -20.520 0.451 41.287 1.00 86.50 214 ASP A N 1
ATOM 1663 C CA . ASP A 1 214 ? -20.224 1.886 41.172 1.00 86.50 214 ASP A CA 1
ATOM 1664 C C . ASP A 1 214 ? -19.725 2.282 39.772 1.00 86.50 214 ASP A C 1
ATOM 1666 O O . ASP A 1 214 ? -20.112 3.312 39.224 1.00 86.50 214 ASP A O 1
ATOM 1670 N N . VAL A 1 215 ? -18.908 1.428 39.149 1.00 85.06 215 VAL A N 1
ATOM 1671 C CA . VAL A 1 215 ? -18.471 1.608 37.756 1.00 85.06 215 VAL A CA 1
ATOM 1672 C C . VAL A 1 215 ? -19.660 1.486 36.802 1.00 85.06 215 VAL A C 1
ATOM 1674 O O . VAL A 1 215 ? -19.763 2.254 35.849 1.00 85.06 215 VAL A O 1
ATOM 1677 N N . LEU A 1 216 ? -20.566 0.541 37.059 1.00 84.69 216 LEU A N 1
ATOM 1678 C CA . LEU A 1 216 ? -21.768 0.344 36.250 1.00 84.69 216 LEU A CA 1
ATOM 1679 C C . LEU A 1 216 ? -22.744 1.523 36.366 1.00 84.69 216 LEU A C 1
ATOM 1681 O O . LEU A 1 216 ? -23.262 1.971 35.347 1.00 84.69 216 LEU A O 1
ATOM 1685 N N . GLU A 1 217 ? -22.950 2.066 37.567 1.00 83.50 217 GLU A N 1
ATOM 1686 C CA . GLU A 1 217 ? -23.759 3.271 37.792 1.00 83.50 217 GLU A CA 1
ATOM 1687 C C . GLU A 1 217 ? -23.169 4.485 37.063 1.00 83.50 217 GLU A C 1
ATOM 1689 O O . GLU A 1 217 ? -23.886 5.195 36.359 1.00 83.50 217 GLU A O 1
ATOM 1694 N N . ALA A 1 218 ? -21.849 4.686 37.151 1.00 82.69 218 ALA A N 1
ATOM 1695 C CA . ALA A 1 218 ? -21.168 5.777 36.455 1.00 82.69 218 ALA A CA 1
ATOM 1696 C C . ALA A 1 218 ? -21.268 5.663 34.923 1.00 82.69 218 ALA A C 1
ATOM 1698 O O . ALA A 1 218 ? -21.316 6.678 34.226 1.00 82.69 218 ALA A O 1
ATOM 1699 N N . LEU A 1 219 ? -21.293 4.439 34.384 1.00 76.50 219 LEU A N 1
ATOM 1700 C CA . LEU A 1 219 ? -21.506 4.196 32.956 1.00 76.50 219 LEU A CA 1
ATOM 1701 C C . LEU A 1 219 ? -22.963 4.450 32.551 1.00 76.50 219 LEU A C 1
ATOM 1703 O O . LEU A 1 219 ? -23.186 5.095 31.530 1.00 76.50 219 LEU A O 1
ATOM 1707 N N . ALA A 1 220 ? -23.930 4.019 33.367 1.00 71.88 220 ALA A N 1
ATOM 1708 C CA . ALA A 1 220 ? -25.357 4.229 33.121 1.00 71.88 220 ALA A CA 1
ATOM 1709 C C . ALA A 1 220 ? -25.757 5.717 33.160 1.00 71.88 220 ALA A C 1
ATOM 1711 O O . ALA A 1 220 ? -26.581 6.161 32.364 1.00 71.88 220 ALA A O 1
ATOM 1712 N N . GLN A 1 221 ? -25.140 6.511 34.041 1.00 70.38 221 GLN A N 1
ATOM 1713 C CA . GLN A 1 221 ? -25.366 7.961 34.119 1.00 70.38 221 GLN A CA 1
ATOM 1714 C C . GLN A 1 221 ? -24.780 8.731 32.930 1.00 70.38 221 GLN A C 1
ATOM 1716 O O . GLN A 1 221 ? -25.266 9.804 32.599 1.00 70.38 221 GLN A O 1
ATOM 1721 N N . ARG A 1 222 ? -23.730 8.208 32.285 1.00 60.34 222 ARG A N 1
ATOM 1722 C CA . ARG A 1 222 ? -23.099 8.839 31.110 1.00 60.34 222 ARG A CA 1
ATOM 1723 C C . ARG A 1 222 ? -23.797 8.504 29.792 1.00 60.34 222 ARG A C 1
ATOM 1725 O O . ARG A 1 222 ? -23.436 9.078 28.769 1.00 60.34 222 ARG A O 1
ATOM 1732 N N . SER A 1 223 ? -24.720 7.543 29.808 1.00 53.25 223 SER A N 1
ATOM 1733 C CA . SER A 1 223 ? -25.499 7.118 28.641 1.00 53.25 223 SER A CA 1
ATOM 1734 C C . SER A 1 223 ? -26.886 7.769 28.546 1.00 53.25 223 SER A C 1
ATOM 1736 O O . SER A 1 223 ? -27.610 7.468 27.599 1.00 53.25 223 SER A O 1
ATOM 1738 N N . GLN A 1 224 ? -27.256 8.615 29.516 1.00 46.56 224 GLN A N 1
ATOM 1739 C CA . GLN A 1 224 ? -28.436 9.492 29.483 1.00 46.56 224 GLN A CA 1
ATOM 1740 C C . GLN A 1 224 ? -28.040 10.889 29.002 1.00 46.56 224 GLN A C 1
ATOM 1742 O O . GLN A 1 224 ? -28.861 11.500 28.286 1.00 46.56 224 GLN A O 1
#

Foldseek 3Di:
DDDDDDPPPPPPPPDDPPQDDDDLVVVLVVVQVVVVVVVVVVVVVVVVVVCVVPVVCVVPDDDDDDDDDDDFDPCPVLLLLVLLLCLLPPVVSLVDDLVRSLVVVVVVRPPDHDGSCQQVDFDDPVSLVSSQVSSVVSVHHDDCVVQRGNNSSSVRSVVVVVVVVVVPDPPWDWDDDPQWIATNNDTFGWDADPVRFTWTWDDDDPDIDIDTVVVVVVVVVVSD

pLDDT: mean 78.56, std 17.36, range [30.88, 95.25]

Secondary structure (DSSP, 8-state):
---PPP--------PPPS---TTHHHHHHHHHHHHHHHHHHHHHHHHHHHHHH-GGGGG----------PPPPTTGGGHHHHHHHHHHH-HHHHH--HHHHHHHHHHHHTTSPPPTTTTTSBPPHHHHHHHHHHHHHTT----TTT--BHHHHHHHHHHHHHHHHHTS-----EEE-SSEEEETTEEEE-EE-TTS-EEEEEEETTEEEEEEHHHHHHHHHTT-

Sequence (224 aa):
MITLPSRTTRSRTGTAPKFFSSGTAAQWEVARRPLAAAIRQAQREAERRYREAHPEAGAISVKADLFVYAKRPKGFSHHPVIVAEWFAVNREALRETNAGTVARLRDKFAPYPVPANLLTRPLSPKALEQVGKKLAEHGKSVDLKANNTLSKIRGALQGKASTEEAAATYNVQMAFASDVVVVGGIEYPVQTDKAGYKRIRLQIGPKREWLRCDVLEALAQRSQ

Radius of gyration: 32.93 Å; chains: 1; bounding box: 88×40×94 Å